Protein 3U62 (pdb70)

Secondary structure (DSSP, 8-state):
-EEEEEESS-TT-SHHHHHHHHHHHHT---EEEEEE--GGGHHHHHHHHHHH-SEEEE-TT-TTGGGGGSEE-HHHHHHT---EEETTEEE--HHHHHHHHTTT----SSEEEE--SHHHHHHHHHHHHTT---EEEEES-HHHHHT--SS-EEEEGGGHHHHHHT-SEEEE-SSTTTTS---S--HHHHTT-SEEEE-SSS--HHHHHHHHHT-SEEE-THHHHHHHHHHHHHHTT---HHHHHHHHGGGG-

InterPro domains:
  IPR006151 Quinate/shikimate 5-dehydrogenase/glutamyl-tRNA reductase [PF01488] (109-175)
  IPR013708 Shikimate dehydrogenase substrate binding, N-terminal [PF08501] (5-85)
  IPR022893 Shikimate dehydrogenase family [MF_00222] (1-250)
  IPR022893 Shikimate dehydrogenase family [PTHR21089] (3-237)
  IPR036291 NAD(P)-binding domain superfamily [SSF51735] (94-236)
  IPR046346 Aminoacid dehydrogenase-like, N-terminal domain superfamily [SSF53223] (2-91)

Nearest PDB structures (foldseek):
  3u62-assembly1_A  TM=1.004E+00  e=1.433E-53  Thermotoga maritima
  2hk8-assembly2_B  TM=8.758E-01  e=1.265E-22  Aquifex aeolicus
  2ev9-assembly1_A  TM=8.513E-01  e=9.362E-21  Thermus thermophilus HB8
  2d5c-assembly1_B  TM=8.397E-01  e=7.000E-21  Thermus thermophilus HB8
  4omu-assembly2_B  TM=8.085E-01  e=2.667E-20  Pseudomonas putida KT2440

Organism: Thermotoga maritima (strain ATCC 43589 / DSM 3109 / JCM 10099 / NBRC 100826 / MSB8) (NCBI:txid243274)

Solvent-accessible surface area: 12035 Å² total; per-residue (Å²): 64,122,1,0,16,0,0,101,80,8,135,155,35,40,5,19,144,1,0,58,86,0,2,176,129,29,67,53,147,36,51,8,26,77,29,64,7,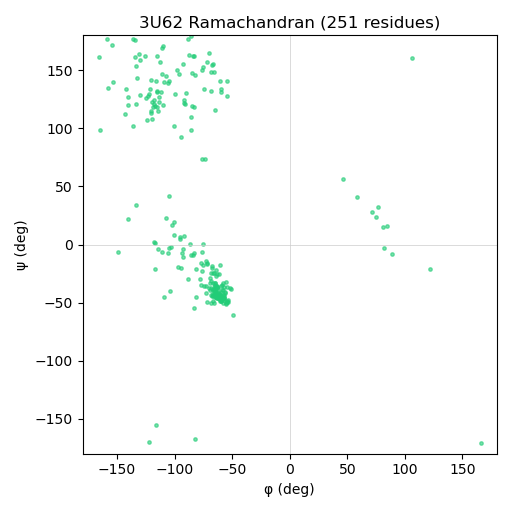33,51,150,39,2,71,96,59,0,131,88,0,59,154,88,40,38,0,2,5,4,41,70,42,0,16,98,87,0,30,209,43,18,106,30,25,132,32,0,100,164,0,63,0,0,6,0,2,38,142,35,85,0,66,5,1,16,51,22,0,0,41,60,6,3,102,92,30,136,15,73,61,25,0,0,0,1,5,1,13,11,17,0,11,0,0,0,36,0,0,50,111,62,55,8,173,55,3,29,0,0,10,119,63,131,122,87,22,165,26,16,114,34,98,26,128,77,48,52,44,114,62,0,53,122,14,0,100,157,10,101,0,0,0,0,12,11,48,28,3,95,188,48,74,137,17,65,24,42,66,69,7,3,97,114,6,16,2,0,0,0,30,9,62,85,67,2,40,15,0,60,70,0,113,151,54,60,7,145,61,42,20,49,2,23,51,14,28,14,38,17,0,18,47,0,0,105,45,4,66,12,59,53,96,143,14,0,114,107,5,0,14,74,10,70,223

Structure (mmCIF, N/CA/C/O backbone):
data_3U62
#
_entry.id   3U62
#
_cell.length_a   54.213
_cell.length_b   62.445
_cell.length_c   68.681
_cell.angle_alpha   90.00
_cell.angle_beta   90.00
_cell.angle_gamma   90.00
#
_symmetry.space_group_name_H-M   'P 21 21 21'
#
loop_
_entity.id
_entity.type
_entity.pdbx_description
1 polymer 'Shikimate dehydrogenase'
2 non-polymer 'SULFATE ION'
3 water water
#
loop_
_atom_site.group_PDB
_atom_site.id
_atom_site.type_symbol
_atom_site.label_atom_id
_atom_site.label_alt_id
_atom_site.label_comp_id
_atom_site.label_asym_id
_atom_site.label_entity_id
_atom_site.label_seq_id
_atom_site.pdbx_PDB_ins_code
_atom_site.Cartn_x
_atom_site.Cartn_y
_atom_site.Cartn_z
_atom_site.occupancy
_atom_site.B_iso_or_equiv
_atom_site.auth_seq_id
_atom_site.auth_comp_id
_atom_site.auth_asym_id
_atom_site.auth_atom_id
_atom_site.pdbx_PDB_model_num
ATOM 1 N N . MET A 1 1 ? 73.213 8.666 15.357 1.00 11.59 1 MET A N 1
ATOM 2 C CA . MET A 1 1 ? 72.130 8.567 14.335 1.00 11.02 1 MET A CA 1
ATOM 3 C C . MET A 1 1 ? 71.089 9.672 14.498 1.00 10.82 1 MET A C 1
ATOM 4 O O . MET A 1 1 ? 70.888 10.196 15.596 1.00 10.62 1 MET A O 1
ATOM 9 N N . LYS A 1 2 ? 70.432 10.016 13.393 1.00 9.27 2 LYS A N 1
ATOM 10 C CA . LYS A 1 2 ? 69.430 11.079 13.368 1.00 9.57 2 LYS A CA 1
ATOM 11 C C . LYS A 1 2 ? 68.047 10.521 13.052 1.00 8.14 2 LYS A C 1
ATOM 12 O O . LYS A 1 2 ? 67.880 9.742 12.108 1.00 8.41 2 LYS A O 1
ATOM 18 N N . PHE A 1 3 ? 67.061 10.926 13.851 1.00 7.61 3 PHE A N 1
ATOM 19 C CA . PHE A 1 3 ? 65.670 10.516 13.670 1.00 8.34 3 PHE A CA 1
ATOM 20 C C . PHE A 1 3 ? 64.765 11.742 13.714 1.00 8.86 3 PHE A C 1
ATOM 21 O O . PHE A 1 3 ? 65.192 12.815 14.144 1.00 7.98 3 PHE A O 1
ATOM 29 N N . CYS A 1 4 ? 63.527 11.586 13.251 1.00 7.64 4 CYS A N 1
ATOM 30 C CA . CYS A 1 4 ? 62.515 12.627 13.385 1.00 7.99 4 CYS A CA 1
ATOM 31 C C . CYS A 1 4 ? 61.129 12.017 13.271 1.00 7.46 4 CYS A C 1
ATOM 32 O O . CYS A 1 4 ? 60.982 10.808 13.052 1.00 7.72 4 CYS A O 1
ATOM 35 N N . ILE A 1 5 ? 60.113 12.852 13.440 1.00 7.77 5 ILE A N 1
ATOM 36 C CA . ILE A 1 5 ? 58.754 12.474 13.106 1.00 8.56 5 ILE A CA 1
ATOM 37 C C . ILE A 1 5 ? 58.281 13.366 11.960 1.00 9.09 5 ILE A C 1
ATOM 38 O O . ILE A 1 5 ? 58.450 14.588 11.997 1.00 9.87 5 ILE A O 1
ATOM 43 N N . ILE A 1 6 ? 57.713 12.742 10.932 1.00 9.63 6 ILE A N 1
ATOM 44 C CA . ILE A 1 6 ? 57.158 13.477 9.802 1.00 9.36 6 ILE A CA 1
ATOM 45 C C . ILE A 1 6 ? 55.638 13.353 9.797 1.00 9.39 6 ILE A C 1
ATOM 46 O O . ILE A 1 6 ? 55.085 12.330 10.213 1.00 9.66 6 ILE A O 1
ATOM 51 N N . GLY A 1 7 ? 54.971 14.406 9.337 1.00 9.05 7 GLY A N 1
ATOM 52 C CA . GLY A 1 7 ? 53.515 14.447 9.318 1.00 11.24 7 GLY A CA 1
ATOM 53 C C . GLY A 1 7 ? 52.989 15.845 9.073 1.00 10.97 7 GLY A C 1
ATOM 54 O O . GLY A 1 7 ? 53.754 16.758 8.742 1.00 12.05 7 GLY A O 1
ATOM 55 N N . TYR A 1 8 ? 51.676 16.001 9.230 1.00 11.75 8 TYR A N 1
ATOM 56 C CA . TYR A 1 8 ? 50.994 17.266 8.990 1.00 13.23 8 TYR A CA 1
ATOM 57 C C . TYR A 1 8 ? 49.601 17.210 9.611 1.00 13.36 8 TYR A C 1
ATOM 58 O O . TYR A 1 8 ? 48.680 16.649 9.012 1.00 14.66 8 TYR A O 1
ATOM 67 N N . PRO A 1 9 ? 49.436 17.784 10.819 1.00 15.01 9 PRO A N 1
ATOM 68 C CA . PRO A 1 9 ? 50.438 18.511 11.603 1.00 13.41 9 PRO A CA 1
ATOM 69 C C . PRO A 1 9 ? 51.355 17.596 12.419 1.00 14.58 9 PRO A C 1
ATOM 70 O O . PRO A 1 9 ? 51.024 16.427 12.646 1.00 14.47 9 PRO A O 1
ATOM 74 N N . VAL A 1 10 ? 52.492 18.136 12.857 1.00 14.19 10 VAL A N 1
ATOM 75 C CA . VAL A 1 10 ? 53.417 17.387 13.703 1.00 14.86 10 VAL A CA 1
ATOM 76 C C . VAL A 1 10 ? 54.203 18.271 14.685 1.00 14.10 10 VAL A C 1
ATOM 77 O O . VAL A 1 10 ? 54.913 17.759 15.553 1.00 13.53 10 VAL A O 1
ATOM 81 N N . ARG A 1 11 ? 54.061 19.588 14.559 1.00 13.47 11 ARG A N 1
ATOM 82 C CA . ARG A 1 11 ? 54.826 20.524 15.390 1.00 12.64 11 ARG A CA 1
ATOM 83 C C . ARG A 1 11 ? 54.560 20.391 16.899 1.00 12.67 11 ARG A C 1
ATOM 84 O O . ARG A 1 11 ? 55.416 20.738 17.712 1.00 12.85 11 ARG A O 1
ATOM 92 N N . HIS A 1 12 ? 53.382 19.880 17.260 1.00 11.64 12 HIS A N 1
ATOM 93 C CA . HIS A 1 12 ? 53.017 19.677 18.664 1.00 11.49 12 HIS A CA 1
ATOM 94 C C . HIS A 1 12 ? 53.186 18.233 19.128 1.00 12.75 12 HIS A C 1
ATOM 95 O O . HIS A 1 12 ? 52.619 17.823 20.150 1.00 14.51 12 HIS A O 1
ATOM 102 N N . SER A 1 13 ? 53.984 17.478 18.376 1.00 12.25 13 SER A N 1
ATOM 103 C CA . SER A 1 13 ? 54.303 16.089 18.694 1.00 11.61 13 SER A CA 1
ATOM 104 C C . SER A 1 13 ? 55.006 15.969 20.040 1.00 11.23 13 SER A C 1
ATOM 105 O O . SER A 1 13 ? 55.853 16.798 20.386 1.00 11.61 13 SER A O 1
ATOM 108 N N . ILE A 1 14 ? 54.652 14.928 20.787 1.00 10.96 14 ILE A N 1
ATOM 109 C CA . ILE A 1 14 ? 55.283 14.641 22.075 1.00 11.57 14 ILE A CA 1
ATOM 110 C C . ILE A 1 14 ? 56.560 13.808 21.917 1.00 9.32 14 ILE A C 1
ATOM 111 O O . ILE A 1 14 ? 57.309 13.620 22.879 1.00 11.72 14 ILE A O 1
ATOM 116 N N . SER A 1 15 ? 56.801 13.316 20.704 1.00 9.47 15 SER A N 1
ATOM 117 C CA . SER A 1 15 ? 57.926 12.418 20.439 1.00 8.55 15 SER A CA 1
ATOM 118 C C . SER A 1 15 ? 59.324 13.037 20.617 1.00 8.20 15 SER A C 1
ATOM 119 O O . SER A 1 15 ? 60.155 12.443 21.305 1.00 8.83 15 SER A O 1
ATOM 122 N N . PRO A 1 16 ? 59.592 14.220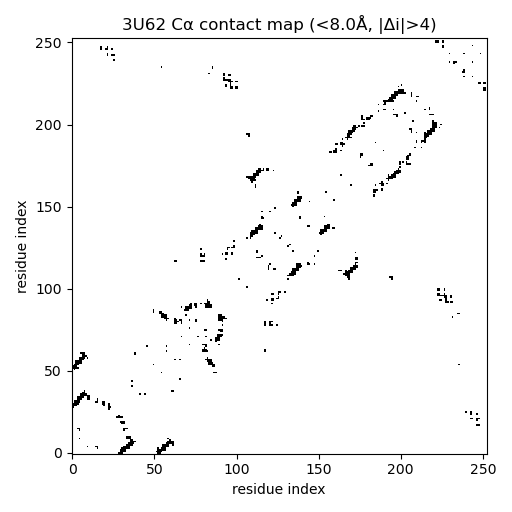 20.013 1.00 7.94 16 PRO A N 1
ATOM 123 C CA . PRO A 1 16 ? 60.958 14.745 20.140 1.00 8.24 16 PRO A CA 1
ATOM 124 C C . PRO A 1 16 ? 61.465 14.867 21.582 1.00 7.79 16 PRO A C 1
ATOM 125 O O . PRO A 1 16 ? 62.575 14.417 21.866 1.00 8.76 16 PRO A O 1
ATOM 129 N N . ARG A 1 17 ? 60.667 15.451 22.474 1.00 7.98 17 ARG A N 1
ATOM 130 C CA . ARG A 1 17 ? 61.082 15.628 23.872 1.00 9.46 17 ARG A CA 1
ATOM 131 C C . ARG A 1 17 ? 61.387 14.292 24.553 1.00 8.95 17 ARG A C 1
ATOM 132 O O . ARG A 1 17 ? 62.363 14.182 25.299 1.00 10.78 17 ARG A O 1
ATOM 140 N N . LEU A 1 18 ? 60.558 13.284 24.282 1.00 7.65 18 LEU A N 1
ATOM 141 C CA . LEU A 1 18 ? 60.695 11.974 24.914 1.00 8.23 18 LEU A CA 1
ATOM 142 C C . LEU A 1 18 ? 61.895 11.182 24.403 1.00 8.26 18 LEU A C 1
ATOM 143 O O . LEU A 1 18 ? 62.675 10.666 25.206 1.00 7.48 18 LEU A O 1
ATOM 148 N N . TYR A 1 19 ? 62.046 11.086 23.083 1.00 7.61 19 TYR A N 1
ATOM 149 C CA . TYR A 1 19 ? 63.189 10.378 22.510 1.00 7.12 19 TYR A CA 1
ATOM 150 C C . TYR A 1 19 ? 64.511 11.064 22.860 1.00 7.91 19 TYR A C 1
ATOM 151 O O . TYR A 1 19 ? 65.491 10.387 23.174 1.00 8.57 19 TYR A O 1
ATOM 160 N N . ASN A 1 20 ? 64.535 12.396 22.815 1.00 8.80 20 ASN A N 1
ATOM 161 C CA . ASN A 1 20 ? 65.738 13.152 23.170 1.00 8.84 20 ASN A CA 1
ATOM 162 C C . ASN A 1 20 ? 66.134 13.012 24.637 1.00 9.22 20 ASN A C 1
ATOM 163 O O . ASN A 1 20 ? 67.326 12.925 24.950 1.00 9.57 20 ASN A O 1
ATOM 168 N N . GLU A 1 21 ? 65.143 12.999 25.531 1.00 9.35 21 GLU A N 1
ATOM 169 C CA . GLU A 1 21 ? 65.399 12.752 26.952 1.00 10.35 21 GLU A CA 1
ATOM 170 C C . GLU A 1 21 ? 65.927 11.331 27.144 1.00 9.69 21 GLU A C 1
ATOM 171 O O . GLU A 1 21 ? 66.850 11.105 27.928 1.00 10.44 21 GLU A O 1
ATOM 177 N N . TYR A 1 22 ? 65.332 10.389 26.414 1.00 9.08 22 TYR A N 1
ATOM 178 C CA . TYR A 1 22 ? 65.735 8.988 26.446 1.00 8.96 22 TYR A CA 1
ATOM 179 C C . TYR A 1 22 ? 67.185 8.807 25.992 1.00 8.98 22 TYR A C 1
ATOM 180 O O . TYR A 1 22 ? 67.965 8.128 26.666 1.00 9.27 22 TYR A O 1
ATOM 189 N N . PHE A 1 23 ? 67.537 9.410 24.856 1.00 9.64 23 PHE A N 1
ATOM 190 C CA . PHE A 1 23 ? 68.903 9.332 24.336 1.00 8.17 23 PHE A CA 1
ATOM 191 C C . PHE A 1 23 ? 69.912 9.911 25.325 1.00 9.98 23 PHE A C 1
ATOM 192 O O . PHE A 1 23 ? 70.970 9.319 25.548 1.00 11.44 23 PHE A O 1
ATOM 200 N N . LYS A 1 24 ? 69.579 11.061 25.912 1.00 9.02 24 LYS A N 1
ATOM 201 C CA . LYS A 1 24 ? 70.457 11.719 26.877 1.00 11.57 24 LYS A CA 1
ATOM 202 C C . LYS A 1 24 ? 70.661 10.870 28.132 1.00 12.76 24 LYS A C 1
ATOM 203 O O . LYS A 1 24 ? 71.790 10.719 28.604 1.00 11.72 24 LYS A O 1
ATOM 209 N N . ARG A 1 25 ? 69.568 10.320 28.661 1.00 11.35 25 ARG A N 1
ATOM 210 C CA . ARG A 1 25 ? 69.619 9.469 29.850 1.00 11.98 25 ARG A CA 1
ATOM 211 C C . ARG A 1 25 ? 70.405 8.176 29.597 1.00 11.25 25 ARG A C 1
ATOM 212 O O . ARG A 1 25 ? 71.070 7.661 30.499 1.00 12.40 25 ARG A O 1
ATOM 220 N N . ALA A 1 26 ? 70.335 7.670 28.367 1.00 11.75 26 ALA A N 1
ATOM 221 C CA . ALA A 1 26 ? 71.041 6.445 27.990 1.00 11.48 26 ALA A CA 1
ATOM 222 C C . ALA A 1 26 ? 72.509 6.683 27.620 1.00 10.91 26 ALA A C 1
ATOM 223 O O . ALA A 1 26 ? 73.266 5.726 27.423 1.00 13.05 26 ALA A O 1
ATOM 225 N N . GLY A 1 27 ? 72.910 7.951 27.534 1.00 9.74 27 GLY A N 1
ATOM 226 C CA . GLY A 1 27 ? 74.278 8.314 27.162 1.00 11.02 27 GLY A CA 1
ATOM 227 C C . GLY A 1 27 ? 74.553 8.137 25.679 1.00 10.34 27 GLY A C 1
ATOM 228 O O . GLY A 1 27 ? 75.704 7.971 25.267 1.00 11.33 27 GLY A O 1
ATOM 229 N N . MET A 1 28 ? 73.487 8.178 24.883 1.00 10.63 28 MET A N 1
ATOM 230 C CA . MET A 1 28 ? 73.570 8.012 23.434 1.00 9.47 28 MET A CA 1
ATOM 231 C C . MET A 1 28 ? 73.707 9.357 22.735 1.00 9.45 28 MET A C 1
ATOM 232 O O . MET A 1 28 ? 73.286 10.389 23.266 1.00 12.41 28 MET A O 1
ATOM 237 N N . ASN A 1 29 ? 74.291 9.340 21.540 1.00 10.06 29 ASN A N 1
ATOM 238 C CA . ASN A 1 29 ? 74.499 10.562 20.768 1.00 11.08 29 ASN A CA 1
ATOM 239 C C . ASN A 1 29 ? 73.403 10.838 19.738 1.00 12.24 29 ASN A C 1
ATOM 240 O O . ASN A 1 29 ? 73.507 11.782 18.947 1.00 15.12 29 ASN A O 1
ATOM 245 N N . HIS A 1 30 ? 72.352 10.023 19.763 1.00 9.60 30 HIS A N 1
ATOM 246 C CA . HIS A 1 30 ? 71.255 10.142 18.805 1.00 9.61 30 HIS A CA 1
ATOM 247 C C . HIS A 1 30 ? 70.385 11.370 19.061 1.00 9.15 30 HIS A C 1
ATOM 248 O O . HIS A 1 30 ? 70.347 11.900 20.175 1.00 9.31 30 HIS A O 1
ATOM 255 N N . SER A 1 31 ? 69.693 11.810 18.014 1.00 9.72 31 SER A N 1
ATOM 256 C CA . SER A 1 31 ? 68.812 12.970 18.081 1.00 9.81 31 SER A CA 1
ATOM 257 C C . SER A 1 31 ? 67.472 12.667 17.416 1.00 8.56 31 SER A C 1
ATOM 258 O O . SER A 1 31 ? 67.390 11.820 16.522 1.00 8.88 31 SER A O 1
ATOM 261 N N . TYR A 1 32 ? 66.430 13.365 17.858 1.00 8.06 32 TYR A N 1
ATOM 262 C CA . TYR A 1 32 ? 65.087 13.198 17.312 1.00 6.90 32 TYR A CA 1
ATOM 263 C C . TYR A 1 32 ? 64.467 14.566 17.037 1.00 7.61 32 TYR A C 1
ATOM 264 O O . TYR A 1 32 ? 64.326 15.388 17.947 1.00 8.22 32 TYR A O 1
ATOM 273 N N . GLY A 1 33 ? 64.100 14.798 15.779 1.00 7.32 33 GLY A N 1
ATOM 274 C CA . GLY A 1 33 ? 63.527 16.073 15.359 1.00 8.40 33 GLY A CA 1
ATOM 275 C C . GLY A 1 33 ? 62.095 15.979 14.870 1.00 8.89 33 GLY A C 1
ATOM 276 O O . GLY A 1 33 ? 61.355 15.067 15.249 1.00 9.43 33 GLY A O 1
ATOM 277 N N . MET A 1 34 ? 61.710 16.935 14.030 1.00 10.49 34 MET A N 1
ATOM 278 C CA . MET A 1 34 ? 60.353 17.012 13.490 1.00 11.68 34 MET A CA 1
ATOM 279 C C . MET A 1 34 ? 60.343 17.716 12.140 1.00 14.05 34 MET A C 1
ATOM 280 O O . MET A 1 34 ? 61.055 18.702 11.934 1.00 14.78 34 MET A O 1
ATOM 285 N N . GLU A 1 35 ? 59.534 17.196 11.222 1.00 13.09 35 GLU A N 1
ATOM 286 C CA . GLU A 1 35 ? 59.409 17.763 9.886 1.00 14.57 35 GLU A CA 1
ATOM 287 C C . GLU A 1 35 ? 57.933 17.817 9.506 1.00 15.55 35 GLU A C 1
ATOM 288 O O . GLU A 1 35 ? 57.335 16.795 9.143 1.00 14.21 35 GLU A O 1
ATOM 294 N N . GLU A 1 36 ? 57.343 19.008 9.610 1.00 14.67 36 GLU A N 1
ATOM 295 C CA . GLU A 1 36 ? 55.941 19.196 9.244 1.00 15.43 36 GLU A CA 1
ATOM 296 C C . GLU A 1 36 ? 55.830 19.470 7.747 1.00 16.62 36 GLU A C 1
ATOM 297 O O . GLU A 1 36 ? 56.043 20.595 7.286 1.00 18.10 36 GLU A O 1
ATOM 303 N N . ILE A 1 37 ? 55.500 18.420 6.999 1.00 14.13 37 ILE A N 1
ATOM 304 C CA . ILE A 1 37 ? 55.484 18.465 5.540 1.00 15.00 37 ILE A CA 1
ATOM 305 C C . ILE A 1 37 ? 54.046 18.403 5.031 1.00 15.83 37 ILE A C 1
ATOM 306 O O . ILE A 1 37 ? 53.334 17.440 5.314 1.00 16.10 37 ILE A O 1
ATOM 311 N N . PRO A 1 38 ? 53.607 19.441 4.294 1.00 16.21 38 PRO A N 1
ATOM 312 C CA . PRO A 1 38 ? 52.277 19.378 3.690 1.00 16.41 38 PRO A CA 1
ATOM 313 C C . PRO A 1 38 ? 52.217 18.327 2.576 1.00 15.40 38 PRO A C 1
ATOM 314 O O . PRO A 1 38 ? 53.231 18.087 1.912 1.00 15.00 38 PRO A O 1
ATOM 318 N N . PRO A 1 39 ? 51.040 17.695 2.378 1.00 16.46 39 PRO A N 1
ATOM 319 C CA . PRO A 1 39 ? 50.865 16.654 1.359 1.00 17.12 39 PRO A CA 1
ATOM 320 C C . PRO A 1 39 ? 51.344 17.074 -0.032 1.00 16.55 39 PRO A C 1
ATOM 321 O O . PRO A 1 39 ? 51.927 16.259 -0.753 1.00 17.75 39 PRO A O 1
ATOM 325 N N . GLU A 1 40 ? 51.110 18.335 -0.391 1.00 19.68 40 GLU A N 1
ATOM 326 C CA . GLU A 1 40 ? 51.493 18.870 -1.698 1.00 21.25 40 GLU A CA 1
ATOM 327 C C . GLU A 1 40 ? 53.010 18.978 -1.898 1.00 20.76 40 GLU A C 1
ATOM 328 O O . GLU A 1 40 ? 53.484 19.057 -3.038 1.00 22.22 40 GLU A O 1
ATOM 334 N N . SER A 1 41 ? 53.761 18.982 -0.799 1.00 18.80 41 SER A N 1
ATOM 335 C CA . SER A 1 41 ? 55.217 19.101 -0.855 1.00 18.58 41 SER A CA 1
ATOM 336 C C . SER A 1 41 ? 55.938 17.780 -0.594 1.00 18.05 41 SER A C 1
ATOM 337 O O . SER A 1 41 ? 57.167 17.717 -0.681 1.00 18.50 41 SER A O 1
ATOM 340 N N . PHE A 1 42 ? 55.177 16.729 -0.293 1.00 16.13 42 PHE A N 1
ATOM 341 C CA . PHE A 1 42 ? 55.753 15.459 0.158 1.00 16.89 42 PHE A CA 1
ATOM 342 C C . PHE A 1 42 ? 56.743 14.816 -0.815 1.00 15.69 42 PHE A C 1
ATOM 343 O O . PHE A 1 42 ? 57.848 14.456 -0.409 1.00 15.37 42 PHE A O 1
ATOM 351 N N . ASP A 1 43 ? 56.350 14.675 -2.081 1.00 18.31 43 ASP A N 1
ATOM 352 C CA . ASP A 1 43 ? 57.163 13.954 -3.067 1.00 21.39 43 ASP A CA 1
ATOM 353 C C . ASP A 1 43 ? 58.576 14.528 -3.209 1.00 22.44 43 ASP A C 1
ATOM 354 O O . ASP A 1 43 ? 59.542 13.783 -3.397 1.00 23.76 43 ASP A O 1
ATOM 359 N N . THR A 1 44 ? 58.684 15.848 -3.106 1.00 24.48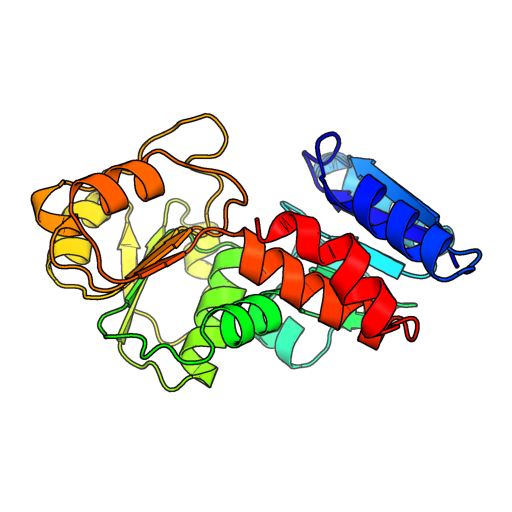 44 THR A N 1
ATOM 360 C CA . THR A 1 44 ? 59.972 16.519 -3.178 1.00 27.48 44 THR A CA 1
ATOM 361 C C . THR A 1 44 ? 60.706 16.477 -1.830 1.00 26.39 44 THR A C 1
ATOM 362 O O . THR A 1 44 ? 61.903 16.179 -1.782 1.00 30.26 44 THR A O 1
ATOM 366 N N . GLU A 1 45 ? 59.981 16.756 -0.747 1.00 23.97 45 GLU A N 1
ATOM 367 C CA . GLU A 1 45 ? 60.591 16.895 0.582 1.00 23.12 45 GLU A CA 1
ATOM 368 C C . GLU A 1 45 ? 60.974 15.581 1.269 1.00 23.87 45 GLU A C 1
ATOM 369 O O . GLU A 1 45 ? 61.840 15.579 2.147 1.00 24.92 45 GLU A O 1
ATOM 375 N N . ILE A 1 46 ? 60.345 14.472 0.873 1.00 21.13 46 ILE A N 1
ATOM 376 C CA . ILE A 1 46 ? 60.677 13.155 1.442 1.00 20.87 46 ILE A CA 1
ATOM 377 C C . ILE A 1 46 ? 62.066 12.667 1.013 1.00 22.25 46 ILE A C 1
ATOM 378 O O . ILE A 1 46 ? 62.718 11.925 1.750 1.00 20.82 46 ILE A O 1
ATOM 383 N N . ARG A 1 47 ? 62.515 13.096 -0.164 1.00 20.66 47 ARG A N 1
ATOM 384 C CA . ARG A 1 47 ? 63.833 12.714 -0.673 1.00 19.37 47 ARG A CA 1
ATOM 385 C C . ARG A 1 47 ? 64.952 13.298 0.193 1.00 18.70 47 ARG A C 1
ATOM 386 O O . ARG A 1 47 ? 65.965 12.636 0.440 1.00 19.23 47 ARG A O 1
ATOM 394 N N . ARG A 1 48 ? 64.747 14.530 0.657 1.00 18.09 48 ARG A N 1
ATOM 395 C CA . ARG A 1 48 ? 65.643 15.190 1.607 1.00 17.56 48 ARG A CA 1
ATOM 396 C C . ARG A 1 48 ? 65.687 14.438 2.944 1.00 16.71 48 ARG A C 1
ATOM 397 O O . ARG A 1 48 ? 66.762 14.228 3.511 1.00 16.76 48 ARG A O 1
ATOM 405 N N . ILE A 1 49 ? 64.510 14.044 3.429 1.00 15.31 49 ILE A N 1
ATOM 406 C CA . ILE A 1 49 ? 64.363 13.294 4.680 1.00 14.52 49 ILE A CA 1
ATOM 407 C C . ILE A 1 49 ? 65.117 11.966 4.626 1.00 13.81 49 ILE A C 1
ATOM 408 O O . ILE A 1 49 ? 65.815 11.603 5.577 1.00 12.34 49 ILE A O 1
ATOM 413 N N . LEU A 1 50 ? 64.979 11.257 3.506 1.00 13.29 50 LEU A N 1
ATOM 414 C CA . LEU A 1 50 ? 65.629 9.960 3.315 1.00 13.82 50 LEU A CA 1
ATOM 415 C C . LEU A 1 50 ? 67.152 10.063 3.308 1.00 17.36 50 LEU A C 1
ATOM 416 O O . LEU A 1 50 ? 67.845 9.106 3.663 1.00 18.38 50 LEU A O 1
ATOM 421 N N . GLU A 1 51 ? 67.666 11.223 2.912 1.00 15.04 51 GLU A N 1
ATOM 422 C CA . GLU A 1 51 ? 69.106 11.446 2.863 1.00 18.56 51 GLU A CA 1
ATOM 423 C C . GLU A 1 51 ? 69.668 11.964 4.186 1.00 16.91 51 GLU A C 1
ATOM 424 O O . GLU A 1 51 ? 70.826 11.695 4.516 1.00 19.82 51 GLU A O 1
ATOM 430 N N . GLU A 1 52 ? 68.850 12.696 4.939 1.00 15.29 52 GLU A N 1
ATOM 431 C CA . GLU A 1 52 ? 69.326 13.403 6.132 1.00 14.99 52 GLU A CA 1
ATOM 432 C C . GLU A 1 52 ? 69.150 12.643 7.444 1.00 14.76 52 GLU A C 1
ATOM 433 O O . GLU A 1 52 ? 69.822 12.942 8.435 1.00 16.30 52 GLU A O 1
ATOM 439 N N . TYR A 1 53 ? 68.253 11.662 7.443 1.00 10.89 53 TYR A N 1
ATOM 440 C CA . TYR A 1 53 ? 67.943 10.902 8.649 1.00 10.86 53 TYR A CA 1
ATOM 441 C C . TYR A 1 53 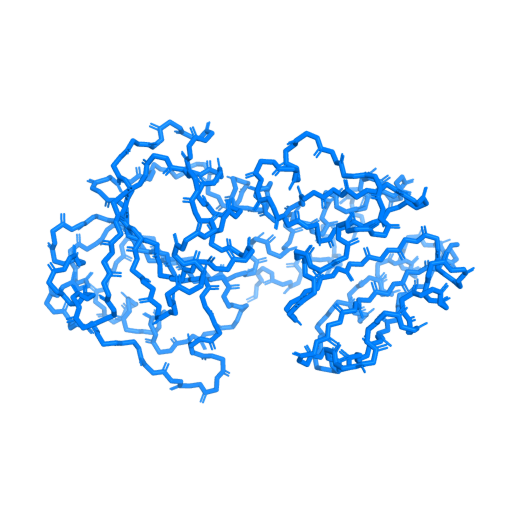? 68.215 9.416 8.457 1.00 10.91 53 TYR A C 1
ATOM 442 O O . TYR A 1 53 ? 67.956 8.866 7.383 1.00 13.77 53 TYR A O 1
ATOM 451 N N . ASP A 1 54 ? 68.739 8.776 9.500 1.00 8.81 54 ASP A N 1
ATOM 452 C CA . ASP A 1 54 ? 68.942 7.325 9.501 1.00 9.22 54 ASP A CA 1
ATOM 453 C C . ASP A 1 54 ? 67.602 6.601 9.540 1.00 10.29 54 ASP A C 1
ATOM 454 O O . ASP A 1 54 ? 67.417 5.574 8.882 1.00 9.58 54 ASP A O 1
ATOM 459 N N . GLY A 1 55 ? 66.677 7.146 10.322 1.00 9.69 55 GLY A N 1
ATOM 460 C CA . GLY A 1 55 ? 65.335 6.604 10.440 1.00 9.53 55 GLY A CA 1
ATOM 461 C C . GLY A 1 55 ? 64.372 7.692 10.852 1.00 8.46 55 GLY A C 1
ATOM 462 O O . GLY A 1 55 ? 64.788 8.806 11.177 1.00 8.59 55 GLY A O 1
ATOM 463 N N . PHE A 1 56 ? 63.082 7.374 10.827 1.00 6.62 56 PHE A N 1
ATOM 464 C CA . PHE A 1 56 ? 62.057 8.323 11.237 1.00 6.99 56 PHE A CA 1
ATOM 465 C C . PHE A 1 56 ? 60.712 7.658 11.465 1.00 7.17 56 PHE A C 1
ATOM 466 O O . PHE A 1 56 ? 60.465 6.543 11.000 1.00 7.11 56 PHE A O 1
ATOM 474 N N . ASN A 1 57 ? 59.852 8.356 12.199 1.00 6.61 57 ASN A N 1
ATOM 475 C CA . ASN A 1 57 ? 58.460 7.975 12.314 1.00 6.82 57 ASN A CA 1
ATOM 476 C C . ASN A 1 57 ? 57.614 8.790 11.350 1.00 7.42 57 ASN A C 1
ATOM 477 O O . ASN A 1 57 ? 57.949 9.931 11.022 1.00 8.27 57 ASN A O 1
ATOM 482 N N . ALA A 1 58 ? 56.524 8.189 10.890 1.00 6.84 58 ALA A N 1
ATOM 483 C CA . ALA A 1 58 ? 55.554 8.878 10.057 1.00 7.91 58 ALA A CA 1
ATOM 484 C C . ALA A 1 58 ? 54.201 8.823 10.744 1.00 9.50 58 ALA A C 1
ATOM 485 O O . ALA A 1 58 ? 53.794 7.772 11.245 1.00 9.42 58 ALA A O 1
ATOM 487 N N . THR A 1 59 ? 53.517 9.959 10.784 1.00 8.71 59 THR A N 1
ATOM 488 C CA . THR A 1 59 ? 52.147 10.004 11.276 1.00 9.38 59 THR A CA 1
ATOM 489 C C . THR A 1 59 ? 51.247 10.567 10.172 1.00 9.70 59 THR A C 1
ATOM 490 O O . THR A 1 59 ? 51.688 10.701 9.026 1.00 8.49 59 THR A O 1
ATOM 494 N N . ILE A 1 60 ? 49.996 10.877 10.505 1.00 9.44 60 ILE A N 1
ATOM 495 C CA . ILE A 1 60 ? 49.060 11.446 9.532 1.00 10.16 60 ILE A CA 1
ATOM 496 C C . ILE A 1 60 ? 49.633 12.706 8.874 1.00 10.25 60 ILE A C 1
ATOM 497 O O . ILE A 1 60 ? 50.291 13.510 9.542 1.00 10.56 60 ILE A O 1
ATOM 502 N N . PRO A 1 61 ? 49.400 12.878 7.559 1.00 9.92 61 PRO A N 1
ATOM 503 C CA . PRO A 1 61 ? 48.688 11.982 6.651 1.00 11.26 61 PRO A CA 1
ATOM 504 C C . PRO A 1 61 ? 49.634 11.213 5.727 1.00 9.49 61 PRO A C 1
ATOM 505 O O . PRO A 1 61 ? 49.341 11.048 4.538 1.00 11.35 61 PRO A O 1
ATOM 509 N N . HIS A 1 62 ? 50.752 10.733 6.272 1.00 9.12 62 HIS A N 1
ATOM 510 C CA . HIS A 1 62 ? 51.847 10.227 5.445 1.00 9.18 62 HIS A CA 1
ATOM 511 C C . HIS A 1 62 ? 52.202 8.749 5.596 1.00 8.17 62 HIS A C 1
ATOM 512 O O . HIS A 1 62 ? 53.127 8.275 4.932 1.00 9.82 62 HIS A O 1
ATOM 519 N N . LYS A 1 63 ? 51.484 8.022 6.450 1.00 8.93 63 LYS A N 1
ATOM 520 C CA . LYS A 1 63 ? 51.815 6.615 6.712 1.00 8.68 63 LYS A CA 1
ATOM 521 C C . LYS A 1 63 ? 51.694 5.727 5.472 1.00 8.38 63 LYS A C 1
ATOM 522 O O . LYS A 1 63 ? 52.584 4.917 5.198 1.00 7.99 63 LYS A O 1
ATOM 528 N N . GLU A 1 64 ? 50.602 5.884 4.727 1.00 8.50 64 GLU A N 1
ATOM 529 C CA . GLU A 1 64 ? 50.431 5.179 3.459 1.00 10.18 64 GLU A CA 1
ATOM 530 C C . GLU A 1 64 ? 51.342 5.783 2.389 1.00 10.52 64 GLU A C 1
ATOM 531 O O . GLU A 1 64 ? 51.953 5.056 1.603 1.00 11.02 64 GLU A O 1
ATOM 537 N N . ARG A 1 65 ? 51.427 7.111 2.376 1.00 11.07 65 ARG A N 1
ATOM 538 C CA . ARG A 1 65 ? 52.163 7.860 1.357 1.00 11.63 65 ARG A CA 1
ATOM 539 C C . ARG A 1 65 ? 53.649 7.493 1.289 1.00 11.68 65 ARG A C 1
ATOM 540 O O . ARG A 1 65 ? 54.218 7.405 0.196 1.00 12.86 65 ARG A O 1
ATOM 548 N N . VAL A 1 66 ? 54.263 7.280 2.451 1.00 11.43 66 VAL A N 1
ATOM 549 C CA . VAL A 1 66 ? 55.707 7.031 2.542 1.00 11.39 66 VAL A CA 1
ATOM 550 C C . VAL A 1 66 ? 56.125 5.647 2.012 1.00 12.57 66 VAL A C 1
ATOM 551 O O . VAL A 1 66 ? 57.306 5.409 1.742 1.00 11.88 66 VAL A O 1
ATOM 555 N N . MET A 1 67 ? 55.149 4.753 1.852 1.00 13.98 67 MET A N 1
ATOM 556 C CA . MET A 1 67 ? 55.402 3.378 1.414 1.00 14.82 67 MET A CA 1
ATOM 557 C C . MET A 1 67 ? 56.091 3.283 0.059 1.00 16.06 67 MET A C 1
ATOM 558 O O . MET A 1 67 ? 56.905 2.384 -0.164 1.00 18.98 67 MET A O 1
ATOM 563 N N . ARG A 1 68 ? 55.761 4.210 -0.839 1.00 19.52 68 ARG A N 1
ATOM 564 C CA . ARG A 1 68 ? 56.341 4.246 -2.179 1.00 21.48 68 ARG A CA 1
ATOM 565 C C . ARG A 1 68 ? 57.850 4.515 -2.151 1.00 20.69 68 ARG A C 1
ATOM 566 O O . ARG A 1 68 ? 58.567 4.167 -3.093 1.00 19.93 68 ARG A O 1
ATOM 574 N N . TYR A 1 69 ? 58.326 5.111 -1.061 1.00 16.25 69 TYR A N 1
ATOM 575 C CA . TYR A 1 69 ? 59.709 5.584 -0.980 1.00 15.00 69 TYR A CA 1
ATOM 576 C C . TYR A 1 69 ? 60.631 4.682 -0.159 1.00 15.63 69 TYR A C 1
ATOM 577 O O . TYR A 1 69 ? 61.831 4.947 -0.050 1.00 14.96 69 TYR A O 1
ATOM 586 N N . VAL A 1 70 ? 60.066 3.616 0.405 1.00 12.44 70 VAL A N 1
ATOM 587 C CA . VAL A 1 70 ? 60.828 2.645 1.195 1.00 11.86 70 VAL A CA 1
ATOM 588 C C . VAL A 1 70 ? 60.452 1.215 0.799 1.00 12.60 70 VAL A C 1
ATOM 589 O O . VAL A 1 70 ? 59.567 1.009 -0.034 1.00 13.05 70 VAL A O 1
ATOM 593 N N . GLU A 1 71 ? 61.136 0.236 1.389 1.00 11.79 71 GLU A N 1
ATOM 594 C CA . GLU A 1 71 ? 60.788 -1.170 1.212 1.00 13.31 71 GLU A CA 1
ATOM 595 C C . GLU A 1 71 ? 60.012 -1.643 2.443 1.00 11.24 71 GLU A C 1
ATOM 596 O O . GLU A 1 71 ? 60.609 -1.894 3.495 1.00 11.19 71 GLU A O 1
ATOM 602 N N . PRO A 1 72 ? 58.675 -1.753 2.323 1.00 11.13 72 PRO A N 1
ATOM 603 C CA . PRO A 1 72 ? 57.864 -2.100 3.488 1.00 10.90 72 PRO A CA 1
ATOM 604 C C . PRO A 1 72 ? 57.936 -3.576 3.863 1.00 10.84 72 PRO A C 1
ATOM 605 O O . PRO A 1 72 ? 58.131 -4.434 2.996 1.00 11.68 72 PRO A O 1
ATOM 609 N N . SER A 1 73 ? 57.783 -3.850 5.157 1.00 9.41 73 SER A N 1
ATOM 610 C CA . SER A 1 73 ? 57.681 -5.214 5.662 1.00 8.59 73 SER A CA 1
ATOM 611 C C . SER A 1 73 ? 56.345 -5.823 5.247 1.00 9.44 73 SER A C 1
ATOM 612 O O . SER A 1 73 ? 55.430 -5.106 4.832 1.00 8.92 73 SER A O 1
ATOM 615 N N . GLU A 1 74 ? 56.239 -7.145 5.366 1.00 9.98 74 GLU A N 1
ATOM 616 C CA . GLU A 1 74 ? 55.028 -7.873 4.986 1.00 11.79 74 GLU A CA 1
ATOM 617 C C . GLU A 1 74 ? 53.787 -7.365 5.722 1.00 10.79 74 GLU A C 1
ATOM 618 O O . GLU A 1 74 ? 52.726 -7.206 5.114 1.00 9.98 74 GLU A O 1
ATOM 624 N N . ASP A 1 75 ? 53.926 -7.114 7.022 1.00 9.11 75 ASP A N 1
ATOM 625 C CA . ASP A 1 75 ? 52.812 -6.607 7.826 1.00 9.71 75 ASP A CA 1
ATOM 626 C C . ASP A 1 75 ? 52.456 -5.160 7.482 1.00 8.54 75 ASP A C 1
ATOM 627 O O . ASP A 1 75 ? 51.278 -4.802 7.471 1.00 8.81 75 ASP A O 1
ATOM 632 N N . ALA A 1 76 ? 53.468 -4.340 7.192 1.00 8.10 76 ALA A N 1
ATOM 633 C CA . ALA A 1 76 ? 53.242 -2.966 6.736 1.00 8.00 76 ALA A CA 1
ATOM 634 C C . ALA A 1 76 ? 52.496 -2.945 5.401 1.00 9.03 76 ALA A C 1
ATOM 635 O O . ALA A 1 76 ? 51.661 -2.069 5.168 1.00 8.41 76 ALA A O 1
ATOM 637 N N . GLN A 1 77 ? 52.806 -3.911 4.538 1.00 7.93 77 GLN A N 1
ATOM 638 C CA . GLN A 1 77 ? 52.108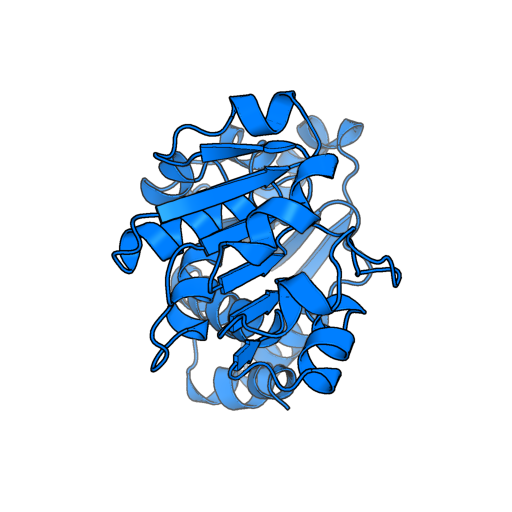 -4.085 3.264 1.00 9.46 77 GLN A CA 1
ATOM 639 C C . GLN A 1 77 ? 50.640 -4.446 3.469 1.00 9.64 77 GLN A C 1
ATOM 640 O O . GLN A 1 77 ? 49.763 -3.884 2.812 1.00 9.17 77 GLN A O 1
ATOM 646 N N . ARG A 1 78 ? 50.379 -5.382 4.380 1.00 9.44 78 ARG A N 1
ATOM 647 C CA . ARG A 1 78 ? 49.010 -5.796 4.695 1.00 10.29 78 ARG A CA 1
ATOM 648 C C . ARG A 1 78 ? 48.194 -4.650 5.285 1.00 10.28 78 ARG A C 1
ATOM 649 O O . ARG A 1 78 ? 47.003 -4.513 5.002 1.00 11.76 78 ARG A O 1
ATOM 657 N N . ILE A 1 79 ? 48.853 -3.831 6.098 1.00 8.24 79 ILE A N 1
ATOM 658 C CA . ILE A 1 79 ? 48.210 -2.701 6.755 1.00 7.98 79 ILE A CA 1
ATOM 659 C C . ILE A 1 79 ? 48.103 -1.498 5.815 1.00 7.67 79 ILE A C 1
ATOM 660 O O . ILE A 1 79 ? 47.259 -0.623 6.022 1.00 8.96 79 ILE A O 1
ATOM 665 N N . LYS A 1 80 ? 48.943 -1.469 4.780 1.00 7.47 80 LYS A N 1
ATOM 666 C CA . LYS A 1 80 ? 49.048 -0.319 3.869 1.00 7.02 80 LYS A CA 1
ATOM 667 C C . LYS A 1 80 ? 49.418 0.960 4.626 1.00 6.77 80 LYS A C 1
ATOM 668 O O . LYS A 1 80 ? 48.883 2.037 4.346 1.00 8.13 80 LYS A O 1
ATOM 674 N N . ALA A 1 81 ? 50.334 0.831 5.582 1.00 6.87 81 ALA A N 1
ATOM 675 C CA . ALA A 1 81 ? 50.810 1.968 6.366 1.00 7.60 81 ALA A CA 1
ATOM 676 C C . ALA A 1 81 ? 52.178 1.685 6.967 1.00 7.64 81 ALA A C 1
ATOM 677 O O . ALA A 1 81 ? 52.420 0.605 7.511 1.00 7.60 81 ALA A O 1
ATOM 679 N N . VAL A 1 82 ? 53.069 2.664 6.852 1.00 7.17 82 VAL A N 1
ATOM 680 C CA . VAL A 1 82 ? 54.387 2.606 7.470 1.00 6.62 82 VAL A CA 1
ATOM 681 C C . VAL A 1 82 ? 54.517 3.780 8.439 1.00 6.88 82 VAL A C 1
ATOM 682 O O . VAL A 1 82 ? 54.358 4.937 8.042 1.00 8.85 82 VAL A O 1
ATOM 686 N N . ASN A 1 83 ? 54.789 3.483 9.707 1.00 6.40 83 ASN A N 1
ATOM 687 C CA . ASN A 1 83 ? 54.993 4.534 10.705 1.00 6.56 83 ASN A CA 1
ATOM 688 C C . ASN A 1 83 ? 56.412 4.571 11.267 1.00 6.74 83 ASN A C 1
ATOM 689 O O . ASN A 1 83 ? 56.739 5.441 12.072 1.00 7.30 83 ASN A O 1
ATOM 694 N N . CYS A 1 84 ? 57.242 3.617 10.852 1.00 7.01 84 CYS A N 1
ATOM 695 C CA . CYS A 1 84 ? 58.623 3.544 11.310 1.00 7.62 84 CYS A CA 1
ATOM 696 C C . CYS A 1 84 ? 59.537 3.144 10.161 1.00 6.57 84 CYS A C 1
ATOM 697 O O . CYS A 1 84 ? 59.377 2.074 9.569 1.00 8.45 84 CYS A O 1
ATOM 700 N N . VAL A 1 85 ? 60.488 4.017 9.850 1.00 7.22 85 VAL A N 1
ATOM 701 C CA . VAL A 1 85 ? 61.450 3.771 8.783 1.00 7.57 85 VAL A CA 1
ATOM 702 C C . VAL A 1 85 ? 62.853 3.677 9.365 1.00 8.12 85 VAL A C 1
ATOM 703 O O . VAL A 1 85 ? 63.199 4.410 10.292 1.00 7.36 85 VAL A O 1
ATOM 707 N N . PHE A 1 86 ? 63.645 2.753 8.828 1.00 8.21 86 PHE A N 1
ATOM 708 C CA . PHE A 1 86 ? 65.058 2.656 9.163 1.00 9.14 86 PHE A CA 1
ATOM 709 C C . PHE A 1 86 ? 65.867 2.269 7.932 1.00 9.85 86 PHE A C 1
ATOM 710 O O . PHE A 1 86 ? 65.735 1.157 7.412 1.00 10.54 86 PHE A O 1
ATOM 718 N N . ARG A 1 87 ? 66.689 3.210 7.471 1.00 10.55 87 ARG A N 1
ATOM 719 C CA . ARG A 1 87 ? 67.622 2.998 6.361 1.00 12.74 87 ARG A CA 1
ATOM 720 C C . ARG A 1 87 ? 67.002 2.288 5.157 1.00 12.04 87 ARG A C 1
ATOM 721 O O . ARG A 1 87 ? 67.470 1.231 4.723 1.00 13.51 87 ARG A O 1
ATOM 729 N N . GLY A 1 88 ? 65.931 2.884 4.637 1.00 12.53 88 GLY A N 1
ATOM 730 C CA . GLY A 1 88 ? 65.286 2.411 3.418 1.00 12.21 88 GLY A CA 1
ATOM 731 C C . GLY A 1 88 ? 64.201 1.367 3.613 1.00 11.84 88 GLY A C 1
ATOM 732 O O . GLY A 1 88 ? 63.497 1.020 2.663 1.00 13.93 88 GLY A O 1
ATOM 733 N N . LYS A 1 89 ? 64.068 0.862 4.838 1.00 10.05 89 LYS A N 1
ATOM 734 C CA . LYS A 1 89 ? 63.073 -0.164 5.149 1.00 10.16 89 LYS A CA 1
ATOM 735 C C . LYS A 1 89 ? 61.917 0.432 5.941 1.00 9.28 89 LYS A C 1
ATOM 736 O O . LYS A 1 89 ? 62.126 1.248 6.840 1.00 10.47 89 LYS A O 1
ATOM 742 N N . GLY A 1 90 ? 60.699 0.017 5.599 1.00 8.49 90 GLY A N 1
ATOM 743 C CA . GLY A 1 90 ? 59.495 0.500 6.267 1.00 8.08 90 GLY A CA 1
ATOM 744 C C . GLY A 1 90 ? 58.839 -0.561 7.130 1.00 8.90 90 GLY A C 1
ATOM 745 O O . GLY A 1 90 ? 58.761 -1.729 6.745 1.00 10.44 90 GLY A O 1
ATOM 746 N N . TYR A 1 91 ? 58.366 -0.142 8.301 1.00 7.65 91 TYR A N 1
ATOM 747 C CA . TYR A 1 91 ? 57.752 -1.045 9.267 1.00 7.85 91 TYR A CA 1
ATOM 748 C C . TYR A 1 91 ? 56.473 -0.441 9.817 1.00 7.15 91 TYR A C 1
ATOM 749 O O . TYR A 1 91 ? 56.252 0.768 9.710 1.00 6.96 91 TYR A O 1
ATOM 758 N N . ASN A 1 92 ? 55.627 -1.284 10.399 1.00 6.89 92 ASN A N 1
ATOM 759 C CA . ASN A 1 92 ? 54.482 -0.790 11.146 1.00 6.44 92 ASN A CA 1
ATOM 760 C C . ASN A 1 92 ? 54.540 -1.258 12.593 1.00 6.91 92 ASN A C 1
ATOM 761 O O . ASN A 1 92 ? 54.455 -2.455 12.877 1.00 7.35 92 ASN A O 1
ATOM 766 N N . THR A 1 93 ? 54.695 -0.299 13.501 1.00 6.67 93 THR A N 1
ATOM 767 C CA . THR A 1 93 ? 54.783 -0.591 14.928 1.00 7.11 93 THR A CA 1
ATOM 768 C C . THR A 1 93 ? 53.500 -0.200 15.660 1.00 6.47 93 THR A C 1
ATOM 769 O O . THR A 1 93 ? 53.348 -0.493 16.849 1.00 7.17 93 THR A O 1
ATOM 773 N N . ASP A 1 94 ? 52.587 0.460 14.947 1.00 6.67 94 ASP A N 1
ATOM 774 C CA . ASP A 1 94 ? 51.289 0.841 15.506 1.00 7.31 94 ASP A CA 1
ATOM 775 C C . ASP A 1 94 ? 50.481 -0.371 15.962 1.00 7.12 94 ASP A C 1
ATOM 776 O O . ASP A 1 94 ? 49.925 -0.362 17.062 1.00 7.67 94 ASP A O 1
ATOM 781 N N . TRP A 1 95 ? 50.420 -1.409 15.125 1.00 6.70 95 TRP A N 1
ATOM 782 C CA . TRP A 1 95 ? 49.667 -2.619 15.467 1.00 6.69 95 TRP A CA 1
ATOM 783 C C . TRP A 1 95 ? 50.265 -3.348 16.668 1.00 6.76 95 TRP A C 1
ATOM 784 O O . TRP A 1 95 ? 49.532 -3.916 17.482 1.00 6.62 95 TRP A O 1
ATOM 795 N N . VAL A 1 96 ? 51.594 -3.324 16.767 1.00 5.86 96 VAL A N 1
ATOM 796 C CA . VAL A 1 96 ? 52.310 -3.859 17.926 1.00 7.19 96 VAL A CA 1
ATOM 797 C C . VAL A 1 96 ? 51.917 -3.073 19.177 1.00 6.90 96 VAL A C 1
ATOM 798 O O . VAL A 1 96 ? 51.671 -3.661 20.234 1.00 8.76 96 VAL A O 1
ATOM 802 N N . GLY A 1 97 ? 51.851 -1.748 19.041 1.00 6.81 97 GLY A N 1
ATOM 803 C CA . GLY A 1 97 ? 51.396 -0.871 20.116 1.00 7.47 97 GLY A CA 1
ATOM 804 C C . GLY A 1 97 ? 50.009 -1.232 20.615 1.00 6.58 97 GLY A C 1
ATOM 805 O O . GLY A 1 97 ? 49.760 -1.224 21.822 1.00 7.23 97 GLY A O 1
ATOM 806 N N . VAL A 1 98 ? 49.112 -1.558 19.684 1.00 6.17 98 VAL A N 1
ATOM 807 C CA . VAL A 1 98 ? 47.735 -1.933 20.019 1.00 6.85 98 VAL A CA 1
ATOM 808 C C . VAL A 1 98 ? 47.675 -3.280 20.749 1.00 6.09 98 VAL A C 1
ATOM 809 O O . VAL A 1 98 ? 47.044 -3.385 21.806 1.00 7.27 98 VAL A O 1
ATOM 813 N N . VAL A 1 99 ? 48.330 -4.298 20.190 1.00 7.75 99 VAL A N 1
ATOM 814 C CA . VAL A 1 99 ? 48.373 -5.628 20.804 1.00 7.77 99 VAL A CA 1
ATOM 815 C C . VAL A 1 99 ? 48.909 -5.553 22.235 1.00 7.34 99 VAL A C 1
ATOM 816 O O . VAL A 1 99 ? 48.281 -6.068 23.164 1.00 7.83 99 VAL A O 1
ATOM 820 N N . LYS A 1 100 ? 50.054 -4.896 22.403 1.00 7.34 100 LYS A N 1
ATOM 821 C CA . LYS A 1 100 ? 50.695 -4.802 23.711 1.00 7.06 100 LYS A CA 1
ATOM 822 C C . LYS A 1 100 ? 49.907 -3.949 24.708 1.00 8.32 100 LYS A C 1
ATOM 823 O O . LYS A 1 100 ? 49.943 -4.221 25.914 1.00 9.31 100 LYS A O 1
ATOM 829 N N . SER A 1 101 ? 49.197 -2.934 24.213 1.00 6.73 101 SER A N 1
ATOM 830 C CA . SER A 1 101 ? 48.350 -2.091 25.066 1.00 7.60 101 SER A CA 1
ATOM 831 C C . SER A 1 101 ? 47.175 -2.873 25.656 1.00 6.88 101 SER A C 1
ATOM 832 O O . SER A 1 101 ? 46.635 -2.502 26.700 1.00 9.17 101 SER A O 1
ATOM 835 N N . LEU A 1 102 ? 46.793 -3.952 24.978 1.00 7.69 102 LEU A N 1
ATOM 836 C CA . LEU A 1 102 ? 45.660 -4.775 25.390 1.00 7.73 102 LEU A CA 1
ATOM 837 C C . LEU A 1 102 ? 46.082 -6.071 26.080 1.00 8.69 102 LEU A C 1
ATOM 838 O O . LEU A 1 102 ? 45.275 -6.998 26.208 1.00 9.41 102 LEU A O 1
ATOM 843 N N . GLU A 1 103 ? 47.338 -6.137 26.519 1.00 9.02 103 GLU A N 1
ATOM 844 C CA . GLU A 1 103 ? 47.806 -7.291 27.277 1.00 11.00 103 GLU A CA 1
ATOM 845 C C . GLU A 1 103 ? 46.999 -7.469 28.556 1.00 10.15 103 GLU A C 1
ATOM 846 O O . GLU A 1 103 ? 46.729 -6.502 29.273 1.00 10.06 103 GLU A O 1
ATOM 852 N N . GLY A 1 104 ? 46.598 -8.711 28.810 1.00 10.91 104 GLY A N 1
ATOM 853 C CA . GLY A 1 104 ? 45.797 -9.055 29.983 1.00 11.63 104 GLY A CA 1
ATOM 854 C C . GLY A 1 104 ? 44.309 -8.788 29.828 1.00 11.68 104 GLY A C 1
ATOM 855 O O . GLY A 1 104 ? 43.528 -9.096 30.728 1.00 12.36 104 GLY A O 1
ATOM 856 N N . VAL A 1 105 ? 43.917 -8.223 28.686 1.00 10.85 105 VAL A N 1
ATOM 857 C CA . VAL A 1 105 ? 42.530 -7.817 28.449 1.00 12.09 105 VAL A CA 1
ATOM 858 C C . VAL A 1 105 ? 41.874 -8.688 27.377 1.00 12.71 105 VAL A C 1
ATOM 859 O O . VAL A 1 105 ? 42.445 -8.902 26.304 1.00 13.95 105 VAL A O 1
ATOM 863 N N . GLU A 1 106 ? 40.680 -9.192 27.682 1.00 11.89 106 GLU A N 1
ATOM 864 C CA . GLU A 1 106 ? 39.860 -9.884 26.696 1.00 13.04 106 GLU A CA 1
ATOM 865 C C . GLU A 1 106 ? 39.061 -8.848 25.909 1.00 13.51 106 GLU A C 1
ATOM 866 O O . GLU A 1 106 ? 38.273 -8.094 26.485 1.00 14.37 106 GLU A O 1
ATOM 872 N N . VAL A 1 107 ? 39.281 -8.806 24.598 1.00 12.57 107 VAL A N 1
ATOM 873 C CA . VAL A 1 107 ? 38.529 -7.906 23.728 1.00 12.87 107 VAL A CA 1
ATOM 874 C C . VAL A 1 107 ? 37.222 -8.581 23.320 1.00 11.68 107 VAL A C 1
ATOM 875 O O . VAL A 1 107 ? 37.218 -9.550 22.556 1.00 15.34 107 VAL A O 1
ATOM 879 N N . LYS A 1 108 ? 36.118 -8.068 23.856 1.00 11.79 108 LYS A N 1
ATOM 880 C CA . LYS A 1 108 ? 34.796 -8.630 23.597 1.00 11.83 108 LYS A CA 1
ATOM 881 C C . LYS A 1 108 ? 34.226 -8.130 22.271 1.00 11.24 108 LYS A C 1
ATOM 882 O O . LYS A 1 108 ? 34.458 -6.985 21.873 1.00 10.85 108 LYS A O 1
ATOM 888 N N . GLU A 1 109 ? 33.480 -9.003 21.600 1.00 12.04 109 GLU A N 1
ATOM 889 C CA . GLU A 1 109 ? 32.949 -8.738 20.265 1.00 11.56 109 GLU A CA 1
ATOM 890 C C . GLU A 1 109 ? 31.428 -8.621 20.283 1.00 11.35 109 GLU A C 1
ATOM 891 O O . GLU A 1 109 ? 30.783 -9.151 21.191 1.00 12.87 109 GLU A O 1
ATOM 897 N N . PRO A 1 110 ? 30.838 -7.940 19.277 1.00 10.02 110 PRO A N 1
ATOM 898 C CA . PRO A 1 110 ? 31.458 -7.276 18.120 1.00 9.52 110 PRO A CA 1
ATOM 899 C C . PRO A 1 110 ? 32.304 -6.062 18.488 1.00 8.46 110 PRO A C 1
ATOM 900 O O . PRO A 1 110 ? 32.079 -5.431 19.524 1.00 9.01 110 PRO A O 1
ATOM 904 N N . VAL A 1 111 ? 33.267 -5.751 17.625 1.00 8.13 111 VAL A N 1
ATOM 905 C CA . VAL A 1 111 ? 34.156 -4.612 17.814 1.00 7.71 111 VAL A CA 1
ATOM 906 C C . VAL A 1 111 ? 33.896 -3.570 16.730 1.00 7.05 111 VAL A C 1
ATOM 907 O O . VAL A 1 111 ? 33.906 -3.889 15.538 1.00 8.02 111 VAL A O 1
ATOM 911 N N . VAL A 1 112 ? 33.657 -2.330 17.150 1.00 7.67 112 VAL A N 1
ATOM 912 C CA . VAL A 1 112 ? 33.505 -1.212 16.221 1.00 7.78 112 VAL A CA 1
ATOM 913 C C . VAL A 1 112 ? 34.819 -0.431 16.146 1.00 7.54 112 VAL A C 1
ATOM 914 O O . VAL A 1 112 ? 35.397 -0.064 17.173 1.00 8.04 112 VAL A O 1
ATOM 918 N N . VAL A 1 113 ? 35.282 -0.200 14.921 1.00 6.94 113 VAL A N 1
ATOM 919 C CA . VAL A 1 113 ? 36.470 0.607 14.666 1.00 7.19 113 VAL A CA 1
ATOM 920 C C . VAL A 1 113 ? 36.044 1.859 13.902 1.00 6.79 113 VAL A C 1
ATOM 921 O O . VAL A 1 113 ? 35.514 1.765 12.793 1.00 7.35 113 VAL A O 1
ATOM 925 N N . VAL A 1 114 ? 36.261 3.027 14.504 1.00 7.20 114 VAL A N 1
ATOM 926 C CA . VAL A 1 114 ? 35.909 4.298 13.870 1.00 7.46 114 VAL A CA 1
ATOM 927 C C . VAL A 1 114 ? 37.099 4.818 13.070 1.00 7.20 114 VAL A C 1
ATOM 928 O O . VAL A 1 114 ? 38.181 5.037 13.620 1.00 7.76 114 VAL A O 1
ATOM 932 N N . GLY A 1 115 ? 36.884 5.007 11.771 1.00 7.52 115 GLY A N 1
ATOM 933 C CA . GLY A 1 115 ? 37.940 5.426 10.856 1.00 8.42 115 GLY A CA 1
ATOM 934 C C . GLY A 1 115 ? 38.399 4.295 9.956 1.00 7.55 115 GLY A C 1
ATOM 935 O O . GLY A 1 115 ? 38.166 3.120 10.252 1.00 9.24 115 GLY A O 1
ATOM 936 N N . ALA A 1 116 ? 39.049 4.659 8.853 1.00 8.25 116 ALA A N 1
ATOM 937 C CA . ALA A 1 116 ? 39.576 3.690 7.892 1.00 7.98 116 ALA A CA 1
ATOM 938 C C . ALA A 1 116 ? 40.946 4.111 7.353 1.00 8.14 116 ALA A C 1
ATOM 939 O O . ALA A 1 116 ? 41.369 3.667 6.280 1.00 10.27 116 ALA A O 1
ATOM 941 N N . GLY A 1 117 ? 41.634 4.970 8.103 1.00 7.56 117 GLY A N 1
ATOM 942 C CA . GLY A 1 117 ? 42.986 5.404 7.756 1.00 8.89 117 GLY A CA 1
ATOM 943 C C . GLY A 1 117 ? 44.032 4.401 8.202 1.00 8.04 117 GLY A C 1
ATOM 944 O O . GLY A 1 117 ? 43.701 3.273 8.575 1.00 8.45 117 GLY A O 1
A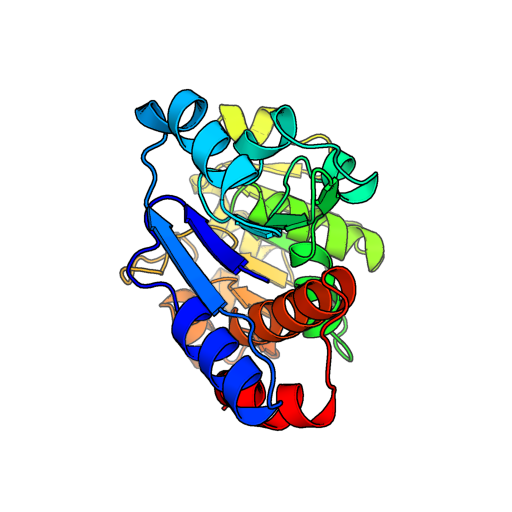TOM 945 N N . GLY A 1 118 ? 45.298 4.813 8.166 1.00 8.17 118 GLY A N 1
ATOM 946 C CA . GLY A 1 118 ? 46.416 3.954 8.560 1.00 7.31 118 GLY A CA 1
ATOM 947 C C . GLY A 1 118 ? 46.336 3.466 9.997 1.00 7.47 118 GLY A C 1
ATOM 948 O O . GLY A 1 118 ? 46.727 2.335 10.295 1.00 7.64 118 GLY A O 1
ATOM 949 N N . ALA A 1 119 ? 45.835 4.325 10.885 1.00 7.97 119 ALA A N 1
ATOM 950 C CA . ALA A 1 119 ? 45.636 3.968 12.289 1.00 7.54 119 ALA A CA 1
ATOM 951 C C . ALA A 1 119 ? 44.585 2.868 12.429 1.00 8.30 119 ALA A C 1
ATOM 952 O O . ALA A 1 119 ? 44.788 1.905 13.172 1.00 7.71 119 ALA A O 1
ATOM 954 N N . ALA A 1 120 ? 43.474 3.018 11.708 1.00 7.43 120 ALA A N 1
ATOM 955 C CA . ALA A 1 120 ? 42.404 2.023 11.705 1.00 7.30 120 ALA A CA 1
ATOM 956 C C . ALA A 1 120 ? 42.891 0.674 11.198 1.00 5.71 120 ALA A C 1
ATOM 957 O O . ALA A 1 120 ? 42.609 -0.359 11.807 1.00 7.01 120 ALA A O 1
ATOM 959 N N . ARG A 1 121 ? 43.627 0.691 10.089 1.00 6.33 121 ARG A N 1
ATOM 960 C CA . ARG A 1 121 ? 44.128 -0.536 9.476 1.00 5.92 121 ARG A CA 1
ATOM 961 C C . ARG A 1 121 ? 45.123 -1.263 10.385 1.00 5.99 121 ARG A C 1
ATOM 962 O O . ARG A 1 121 ? 45.180 -2.498 10.383 1.00 6.88 121 ARG A O 1
ATOM 970 N N . ALA A 1 122 ? 45.891 -0.499 11.163 1.00 6.27 122 ALA A N 1
ATOM 971 C CA . ALA A 1 122 ? 46.777 -1.070 12.179 1.00 6.69 122 ALA A CA 1
ATOM 972 C C . ALA A 1 122 ? 45.977 -1.725 13.306 1.00 5.99 122 ALA A C 1
ATOM 973 O O . ALA A 1 122 ? 46.318 -2.821 13.758 1.00 6.30 122 ALA A O 1
ATOM 975 N N . VAL A 1 123 ? 44.918 -1.050 13.748 1.00 5.48 123 VAL A N 1
ATOM 976 C CA . VAL A 1 123 ? 44.034 -1.576 14.789 1.00 6.93 123 VAL A CA 1
ATOM 977 C C . VAL A 1 123 ? 43.343 -2.861 14.320 1.00 6.90 123 VAL A C 1
ATOM 978 O O . VAL A 1 123 ? 43.315 -3.850 15.056 1.00 6.60 123 VAL A O 1
ATOM 982 N N . ILE A 1 124 ? 42.812 -2.846 13.097 1.00 7.05 124 ILE A N 1
ATOM 983 C CA . ILE A 1 124 ? 42.159 -4.024 12.519 1.00 6.46 124 ILE A CA 1
ATOM 984 C C . ILE A 1 124 ? 43.128 -5.208 12.438 1.00 6.84 124 ILE A C 1
ATOM 985 O O . ILE A 1 124 ? 42.778 -6.325 12.829 1.00 7.45 124 ILE A O 1
ATOM 990 N N . TYR A 1 125 ? 44.340 -4.953 11.946 1.00 6.11 125 TYR A N 1
ATOM 991 C CA . TYR A 1 125 ? 45.381 -5.978 11.871 1.00 5.95 125 TYR A CA 1
ATOM 992 C C . TYR A 1 125 ? 45.665 -6.565 13.252 1.00 6.02 125 TYR A C 1
ATOM 993 O O . TYR A 1 125 ? 45.750 -7.785 13.404 1.00 7.42 125 TYR A O 1
ATOM 1002 N N . ALA A 1 126 ? 45.800 -5.690 14.247 1.00 5.92 126 ALA A N 1
ATOM 1003 C CA . ALA A 1 126 ? 46.041 -6.106 15.627 1.00 6.10 126 ALA A CA 1
ATOM 1004 C C . ALA A 1 126 ? 44.909 -6.984 16.161 1.00 6.84 126 ALA A C 1
ATOM 1005 O O . ALA A 1 126 ? 45.165 -8.032 16.763 1.00 7.19 126 ALA A O 1
ATOM 1007 N N . LEU A 1 127 ? 43.668 -6.556 15.932 1.00 6.99 127 LEU A N 1
ATOM 1008 C CA . LEU A 1 127 ? 42.488 -7.302 16.372 1.00 6.03 127 LEU A CA 1
ATOM 1009 C C . LEU A 1 127 ? 42.424 -8.690 15.742 1.00 6.65 127 LEU A C 1
ATOM 1010 O O . LEU A 1 127 ? 42.136 -9.673 16.428 1.00 6.63 127 LEU A O 1
ATOM 1015 N N . LEU A 1 128 ? 42.704 -8.764 14.442 1.00 6.72 128 LEU A N 1
ATOM 1016 C CA . LEU A 1 128 ? 42.723 -10.039 13.731 1.00 6.88 128 LEU A CA 1
ATOM 1017 C C . LEU A 1 128 ? 43.825 -10.966 14.241 1.00 6.88 128 LEU A C 1
ATOM 1018 O O . LEU A 1 128 ? 43.636 -12.188 14.290 1.00 8.13 128 LEU A O 1
ATOM 1023 N N . GLN A 1 129 ? 44.965 -10.386 14.619 1.00 7.13 129 GLN A N 1
ATOM 1024 C CA . GLN A 1 129 ? 46.062 -11.146 15.219 1.00 7.64 129 GLN A CA 1
ATOM 1025 C C . GLN A 1 129 ? 45.696 -11.670 16.605 1.00 8.40 129 GLN A C 1
ATOM 1026 O O . GLN A 1 129 ? 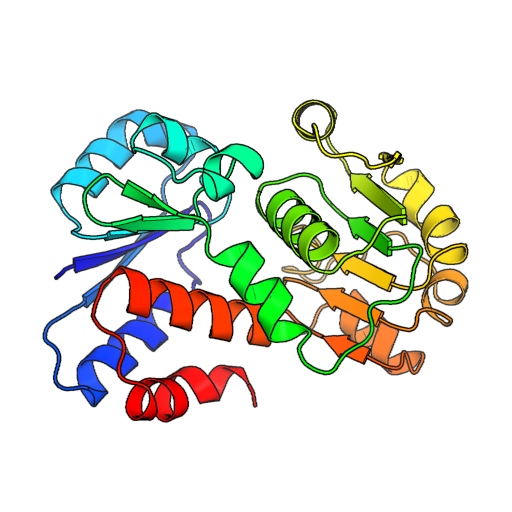46.251 -12.668 17.067 1.00 9.04 129 GLN A O 1
ATOM 1032 N N . MET A 1 130 ? 44.752 -10.989 17.253 1.00 7.62 130 MET A N 1
ATOM 1033 C CA . MET A 1 130 ? 44.267 -11.371 18.577 1.00 8.67 130 MET A CA 1
ATOM 1034 C C . MET A 1 130 ? 43.054 -12.303 18.513 1.00 7.25 130 MET A C 1
ATOM 1035 O O . MET A 1 130 ? 42.446 -12.613 19.541 1.00 8.86 130 MET A O 1
ATOM 1040 N N . GLY A 1 131 ? 42.711 -12.752 17.308 1.00 7.42 131 GLY A N 1
ATOM 1041 C CA . GLY A 1 131 ? 41.629 -13.716 17.118 1.00 9.02 131 GLY A CA 1
ATOM 1042 C C . GLY A 1 131 ? 40.232 -13.123 17.128 1.00 9.69 131 GLY A C 1
ATOM 1043 O O . GLY A 1 131 ? 39.247 -13.853 17.265 1.00 11.00 131 GLY A O 1
ATOM 1044 N N . VAL A 1 132 ? 40.143 -11.803 16.995 1.00 8.41 132 VAL A N 1
ATOM 1045 C CA . VAL A 1 132 ? 38.853 -11.124 16.892 1.00 9.19 132 VAL A CA 1
ATOM 1046 C C . VAL A 1 132 ? 38.277 -11.367 15.497 1.00 10.24 132 VAL A C 1
ATOM 1047 O O . VAL A 1 132 ? 38.988 -11.248 14.495 1.00 10.05 132 VAL A O 1
ATOM 1051 N N . LYS A 1 133 ? 36.992 -11.711 15.441 1.00 11.39 133 LYS A N 1
ATOM 1052 C CA . LYS A 1 133 ? 36.344 -12.074 14.182 1.00 13.36 133 LYS A CA 1
ATOM 1053 C C . LYS A 1 133 ? 35.349 -11.027 13.684 1.00 13.54 133 LYS A C 1
ATOM 1054 O O . LYS A 1 133 ? 35.341 -10.684 12.500 1.00 14.75 133 LYS A O 1
ATOM 1060 N N . ASP A 1 134 ? 34.515 -10.527 14.593 1.00 11.08 134 ASP A N 1
ATOM 1061 C CA . ASP A 1 134 ? 33.414 -9.643 14.229 1.00 11.62 134 ASP A CA 1
ATOM 1062 C C . ASP A 1 134 ? 33.829 -8.180 14.365 1.00 10.16 134 ASP A C 1
ATOM 1063 O O . ASP A 1 134 ? 33.722 -7.588 15.444 1.00 10.54 134 ASP A O 1
ATOM 1068 N N . ILE A 1 135 ? 34.312 -7.610 13.263 1.00 8.36 135 ILE A N 1
ATOM 1069 C CA . ILE A 1 135 ? 34.809 -6.236 13.250 1.00 8.47 135 ILE A CA 1
ATOM 1070 C C . ILE A 1 135 ? 33.976 -5.371 12.308 1.00 8.64 135 ILE A C 1
ATOM 1071 O O . ILE A 1 135 ? 33.820 -5.689 11.125 1.00 10.07 135 ILE A O 1
ATOM 1076 N N . TRP A 1 136 ? 33.440 -4.282 12.853 1.00 8.74 136 TRP A N 1
ATOM 1077 C CA . TRP A 1 136 ? 32.622 -3.345 12.096 1.00 8.08 136 TRP A CA 1
ATOM 1078 C C . TRP A 1 136 ? 33.324 -2.000 12.006 1.00 7.63 136 TRP A C 1
ATOM 1079 O O . TRP A 1 136 ? 33.538 -1.329 13.018 1.00 9.04 136 TRP A O 1
ATOM 1090 N N . VAL A 1 137 ? 33.688 -1.616 10.789 1.00 7.29 137 VAL A N 1
ATOM 1091 C CA . VAL A 1 137 ? 34.327 -0.331 10.546 1.00 6.81 137 VAL A CA 1
ATOM 1092 C C . VAL A 1 137 ? 33.262 0.723 10.262 1.00 7.93 137 VAL A C 1
ATOM 1093 O O . VAL A 1 137 ? 32.359 0.506 9.453 1.00 9.51 137 VAL A O 1
ATOM 1097 N N . VAL A 1 138 ? 33.367 1.855 10.952 1.00 7.32 138 VAL A N 1
ATOM 1098 C CA . VAL A 1 138 ? 32.498 3.000 10.716 1.00 7.95 138 VAL A CA 1
ATOM 1099 C C . VAL A 1 138 ? 33.389 4.170 10.320 1.00 8.35 138 VAL A C 1
ATOM 1100 O O . VAL A 1 138 ? 34.190 4.644 11.128 1.00 8.88 138 VAL A O 1
ATOM 1104 N N . ASN A 1 139 ? 33.269 4.623 9.076 1.00 9.14 139 ASN A N 1
ATOM 1105 C CA . ASN A 1 139 ? 34.147 5.684 8.586 1.00 9.13 139 ASN A CA 1
ATOM 1106 C C . ASN A 1 139 ? 33.445 6.776 7.775 1.00 9.50 139 ASN A C 1
ATOM 1107 O O . ASN A 1 139 ? 32.242 6.698 7.510 1.00 10.90 139 ASN A O 1
ATOM 1112 N N . ARG A 1 140 ? 34.219 7.785 7.383 1.00 10.14 140 ARG A N 1
ATOM 1113 C CA . ARG A 1 140 ? 33.676 8.999 6.784 1.00 11.67 140 ARG A CA 1
ATOM 1114 C C . ARG A 1 140 ? 33.861 9.079 5.271 1.00 13.37 140 ARG A C 1
ATOM 1115 O O . ARG A 1 140 ? 32.947 9.510 4.561 1.00 15.75 140 ARG A O 1
ATOM 1123 N N . THR A 1 141 ? 35.024 8.657 4.776 1.00 13.84 141 THR A N 1
ATOM 1124 C CA . THR A 1 141 ? 35.373 8.869 3.368 1.00 15.42 141 THR A CA 1
ATOM 1125 C C . THR A 1 141 ? 35.276 7.603 2.521 1.00 16.57 141 THR A C 1
ATOM 1126 O O . THR A 1 141 ? 35.652 6.511 2.966 1.00 15.21 141 THR A O 1
ATOM 1130 N N . ILE A 1 142 ? 34.774 7.766 1.300 1.00 14.76 142 ILE A N 1
ATOM 1131 C CA . ILE A 1 142 ? 34.608 6.660 0.360 1.00 17.16 142 ILE A CA 1
ATOM 1132 C C . ILE A 1 142 ? 35.954 6.067 -0.043 1.00 16.02 142 ILE A C 1
ATOM 1133 O O . ILE A 1 142 ? 36.106 4.845 -0.105 1.00 14.85 142 ILE A O 1
ATOM 1138 N N . GLU A 1 143 ? 36.922 6.941 -0.304 1.00 15.90 143 GLU A N 1
ATOM 1139 C CA . GLU A 1 143 ? 38.264 6.532 -0.701 1.00 18.29 143 GLU A CA 1
ATOM 1140 C C . GLU A 1 143 ? 38.889 5.552 0.302 1.00 17.08 143 GLU A C 1
ATOM 1141 O O . GLU A 1 143 ? 39.391 4.498 -0.091 1.00 17.27 143 GLU A O 1
ATOM 1147 N N . ARG A 1 144 ? 38.837 5.896 1.588 1.00 14.95 144 ARG A N 1
ATOM 1148 C CA . ARG A 1 144 ? 39.447 5.069 2.634 1.00 14.17 144 ARG A CA 1
ATOM 1149 C C . ARG A 1 144 ? 38.723 3.744 2.847 1.00 15.09 144 ARG A C 1
ATOM 1150 O O . ARG A 1 144 ? 39.357 2.735 3.187 1.00 14.24 144 ARG A O 1
ATOM 1158 N N . ALA A 1 145 ? 37.404 3.748 2.657 1.00 14.42 145 ALA A N 1
ATOM 1159 C CA . ALA A 1 145 ? 36.615 2.521 2.718 1.00 14.65 145 ALA A CA 1
ATOM 1160 C C . ALA A 1 145 ? 37.020 1.561 1.599 1.00 15.01 145 ALA A C 1
ATOM 1161 O O . ALA A 1 145 ? 37.023 0.341 1.792 1.00 14.90 145 ALA A O 1
ATOM 1163 N N . LYS A 1 146 ? 37.364 2.118 0.439 1.00 13.93 146 LYS A N 1
ATOM 1164 C CA . LYS A 1 146 ? 37.767 1.315 -0.716 1.00 12.58 146 LYS A CA 1
ATOM 1165 C C . LYS A 1 146 ? 39.203 0.788 -0.612 1.00 13.29 146 LYS A C 1
ATOM 1166 O O . LYS A 1 146 ? 39.587 -0.132 -1.338 1.00 12.93 146 LYS A O 1
ATOM 1172 N N . ALA A 1 147 ? 39.983 1.369 0.299 1.00 12.96 147 ALA A N 1
ATOM 1173 C CA . ALA A 1 147 ? 41.335 0.893 0.581 1.00 12.66 147 ALA A CA 1
ATOM 1174 C C . ALA A 1 147 ? 41.335 -0.271 1.577 1.00 13.47 147 ALA A C 1
ATOM 1175 O O . ALA A 1 147 ? 42.373 -0.899 1.803 1.00 12.48 147 ALA A O 1
ATOM 1177 N N . LEU A 1 148 ? 40.172 -0.555 2.163 1.00 13.15 148 LEU A N 1
ATOM 1178 C CA . LEU A 1 148 ? 40.041 -1.637 3.139 1.00 13.17 148 LEU A CA 1
ATOM 1179 C C . LEU A 1 148 ? 39.851 -2.982 2.454 1.00 13.05 148 LEU A C 1
ATOM 1180 O O . LEU A 1 148 ? 38.867 -3.191 1.734 1.00 14.81 148 LEU A O 1
ATOM 1185 N N . ASP A 1 149 ? 40.795 -3.892 2.684 1.00 12.16 149 ASP A N 1
ATOM 1186 C CA . ASP A 1 149 ? 40.717 -5.245 2.132 1.00 12.02 149 ASP A CA 1
ATOM 1187 C C . ASP A 1 149 ? 40.467 -6.300 3.208 1.00 13.34 149 ASP A C 1
ATOM 1188 O O . ASP A 1 149 ? 40.260 -7.476 2.897 1.00 13.55 149 ASP A O 1
ATOM 1193 N N . PHE A 1 150 ? 40.483 -5.870 4.467 1.00 10.65 150 PHE A N 1
ATOM 1194 C CA . PHE A 1 150 ? 40.278 -6.755 5.613 1.00 9.99 150 PHE A CA 1
ATOM 1195 C C . PHE A 1 150 ? 38.855 -7.323 5.660 1.00 10.81 150 PHE A C 1
ATOM 1196 O O . PHE A 1 150 ? 37.929 -6.711 5.123 1.00 11.67 150 PHE A O 1
ATOM 1204 N N . PRO A 1 151 ? 38.678 -8.496 6.307 1.00 10.65 151 PRO A N 1
ATOM 1205 C CA . PRO A 1 151 ? 37.353 -9.110 6.439 1.00 11.73 151 PRO A CA 1
ATOM 1206 C C . PRO A 1 151 ? 36.503 -8.402 7.498 1.00 11.49 151 PRO A C 1
ATOM 1207 O O . PRO A 1 151 ? 36.291 -8.925 8.597 1.00 14.61 151 PRO A O 1
ATOM 1211 N N . VAL A 1 152 ? 36.031 -7.210 7.146 1.00 10.81 152 VAL A N 1
ATOM 1212 C CA . VAL A 1 152 ? 35.245 -6.371 8.043 1.00 11.24 152 VAL A CA 1
ATOM 1213 C C . VAL A 1 152 ? 33.926 -5.984 7.379 1.00 11.64 152 VAL A C 1
ATOM 1214 O O . VAL A 1 152 ? 33.779 -6.104 6.160 1.00 12.69 152 VAL A O 1
ATOM 1218 N N . LYS A 1 153 ? 32.966 -5.533 8.182 1.00 11.42 153 LYS A N 1
ATOM 1219 C CA . LYS A 1 153 ? 31.778 -4.876 7.649 1.00 11.94 153 LYS A CA 1
ATOM 1220 C C . LYS A 1 153 ? 32.008 -3.372 7.716 1.00 12.09 153 LYS A C 1
ATOM 1221 O O . LYS A 1 153 ? 32.680 -2.885 8.630 1.00 13.37 153 LYS A O 1
ATOM 1227 N N . ILE A 1 154 ? 31.467 -2.641 6.746 1.00 11.74 154 ILE A N 1
ATOM 1228 C CA . ILE A 1 154 ? 31.719 -1.203 6.647 1.00 11.25 154 ILE A CA 1
ATOM 1229 C C . ILE A 1 154 ? 30.417 -0.400 6.682 1.00 11.19 154 ILE A C 1
ATOM 1230 O O . ILE A 1 154 ? 29.471 -0.690 5.946 1.00 12.98 154 ILE A O 1
ATOM 1235 N N . PHE A 1 155 ? 30.392 0.607 7.555 1.00 11.58 155 PHE A N 1
ATOM 1236 C CA . PHE A 1 155 ? 29.227 1.461 7.764 1.00 11.40 155 PHE A CA 1
ATOM 1237 C C . PHE A 1 155 ? 29.634 2.931 7.696 1.00 11.54 155 PHE A C 1
ATOM 1238 O O . PHE A 1 155 ? 30.807 3.264 7.880 1.00 11.36 155 PHE A O 1
ATOM 1246 N N . SER A 1 156 ? 28.667 3.804 7.427 1.00 12.80 156 SER A N 1
ATOM 1247 C CA . SER A 1 156 ? 28.908 5.247 7.426 1.00 12.14 156 SER A CA 1
ATOM 1248 C C . SER A 1 156 ? 28.720 5.826 8.829 1.00 13.43 156 SER A C 1
ATOM 1249 O O . SER A 1 156 ? 28.107 5.190 9.690 1.00 11.94 156 SER A O 1
ATOM 1252 N N . LEU A 1 157 ? 29.243 7.032 9.052 1.00 13.90 157 LEU A N 1
ATOM 1253 C CA . LEU A 1 157 ? 29.272 7.637 10.389 1.00 14.23 157 LEU A CA 1
ATOM 1254 C C . LEU A 1 157 ? 27.887 7.918 10.983 1.00 14.79 157 LEU A C 1
ATOM 1255 O O . LEU A 1 157 ? 27.738 7.965 12.211 1.00 13.85 157 LEU A O 1
ATOM 1260 N N . ASP A 1 158 ? 26.883 8.097 10.123 1.00 15.68 158 ASP A N 1
ATOM 1261 C CA . ASP A 1 158 ? 25.502 8.275 10.594 1.00 16.14 158 ASP A CA 1
ATOM 1262 C C . ASP A 1 158 ? 24.947 7.002 11.242 1.00 16.12 158 ASP A C 1
ATOM 1263 O O . ASP A 1 158 ? 23.962 7.054 11.982 1.00 14.85 158 ASP A O 1
ATOM 1268 N N . GLN A 1 159 ? 25.588 5.869 10.960 1.00 12.08 159 GLN A N 1
ATOM 1269 C CA . GLN A 1 159 ? 25.172 4.582 11.512 1.00 11.84 159 GLN A CA 1
ATOM 1270 C C . GLN A 1 159 ? 25.900 4.244 12.813 1.00 9.90 159 GLN A C 1
ATOM 1271 O O . GLN A 1 159 ? 25.594 3.229 13.445 1.00 11.15 159 GLN A O 1
ATOM 1277 N N . LEU A 1 160 ? 26.848 5.094 13.214 1.00 10.06 160 LEU A N 1
ATOM 1278 C CA . LEU A 1 160 ? 27.690 4.827 14.387 1.00 10.11 160 LEU A CA 1
ATOM 1279 C C . LEU A 1 160 ? 26.884 4.520 15.647 1.00 10.19 160 LEU A C 1
ATOM 1280 O O . LEU A 1 160 ? 27.140 3.526 16.327 1.00 11.17 160 LEU A O 1
ATOM 1285 N N . ASP A 1 161 ? 25.911 5.376 15.942 1.00 10.74 161 ASP A N 1
ATOM 1286 C CA . ASP A 1 161 ? 25.088 5.241 17.137 1.00 10.59 161 ASP A CA 1
ATOM 1287 C C . ASP A 1 161 ? 24.367 3.889 17.205 1.00 10.36 161 ASP A C 1
ATOM 1288 O O . ASP A 1 161 ? 24.376 3.231 18.249 1.00 10.70 161 ASP A O 1
ATOM 1293 N N . GLU A 1 162 ? 23.758 3.482 16.091 1.00 11.06 162 GLU A N 1
ATOM 1294 C CA . GLU A 1 162 ? 23.045 2.203 16.011 1.00 13.92 162 GLU A CA 1
ATOM 1295 C C . GLU A 1 162 ? 23.979 1.005 16.121 1.00 12.70 162 GLU A C 1
ATOM 1296 O O . GLU A 1 162 ? 23.650 0.021 16.792 1.00 13.23 162 GLU A O 1
ATOM 1302 N N . VAL A 1 163 ? 25.131 1.077 15.452 1.00 10.81 163 VAL A N 1
ATOM 1303 C CA . VAL A 1 163 ? 26.046 -0.067 15.409 1.00 11.99 163 VAL A CA 1
ATOM 1304 C C . VAL A 1 163 ? 26.765 -0.298 16.743 1.00 11.19 163 VAL A C 1
ATOM 1305 O O . VAL A 1 163 ? 27.005 -1.447 17.126 1.00 11.54 163 VAL A O 1
ATOM 1309 N N . VAL A 1 164 ? 27.094 0.787 17.445 1.00 10.10 164 VAL A N 1
ATOM 1310 C CA . VAL A 1 164 ? 27.748 0.693 18.755 1.00 9.86 164 VAL A CA 1
ATOM 1311 C C . VAL A 1 164 ? 26.819 0.040 19.786 1.00 10.85 164 VAL A C 1
ATOM 1312 O O . VAL A 1 164 ? 27.276 -0.709 20.655 1.00 10.58 164 VAL A O 1
ATOM 1316 N N . LYS A 1 165 ? 25.520 0.310 19.667 1.00 11.12 165 LYS A N 1
ATOM 1317 C CA . LYS A 1 165 ? 24.505 -0.302 20.526 1.00 12.63 165 LYS A CA 1
ATOM 1318 C C . LYS A 1 165 ? 24.559 -1.837 20.488 1.00 13.07 165 LYS A C 1
ATOM 1319 O O . LYS A 1 165 ? 24.274 -2.498 21.489 1.00 14.73 165 LYS A O 1
ATOM 1325 N N . LYS A 1 166 ? 24.941 -2.389 19.335 1.00 12.25 166 LYS A N 1
ATOM 1326 C CA . LYS A 1 166 ? 25.006 -3.841 19.131 1.00 13.26 166 LYS A CA 1
ATOM 1327 C C . LYS A 1 166 ? 26.404 -4.427 19.367 1.00 11.77 166 LYS A C 1
ATOM 1328 O O . LYS A 1 166 ? 26.628 -5.624 19.159 1.00 13.87 166 LYS A O 1
ATOM 1334 N N . ALA A 1 167 ? 27.332 -3.582 19.813 1.00 11.00 167 ALA A N 1
ATOM 1335 C CA . ALA A 1 167 ? 28.732 -3.974 19.976 1.00 9.68 167 ALA A CA 1
ATOM 1336 C C . ALA A 1 167 ? 29.161 -4.049 21.439 1.00 10.20 167 ALA A C 1
ATOM 1337 O O . ALA A 1 167 ? 28.437 -3.604 22.334 1.00 10.94 167 ALA A O 1
ATOM 1339 N N . LYS A 1 168 ? 30.346 -4.612 21.669 1.00 8.97 168 LYS A N 1
ATOM 1340 C CA . LYS A 1 168 ? 30.905 -4.727 23.015 1.00 8.93 168 LYS A CA 1
ATOM 1341 C C . LYS A 1 168 ? 32.209 -3.948 23.193 1.00 8.36 168 LYS A C 1
ATOM 1342 O O . LYS A 1 168 ? 32.590 -3.628 24.321 1.00 8.43 168 LYS A O 1
ATOM 1348 N N . SER A 1 169 ? 32.886 -3.645 22.088 1.00 7.77 169 SER A N 1
ATOM 1349 C CA . SER A 1 169 ? 34.105 -2.834 22.124 1.00 7.74 169 SER A CA 1
ATOM 1350 C C . SER A 1 169 ? 34.077 -1.737 21.067 1.00 7.24 169 SER A C 1
ATOM 1351 O O . SER A 1 169 ? 33.569 -1.940 19.962 1.00 9.14 169 SER A O 1
ATOM 1354 N N . LEU A 1 170 ? 34.630 -0.578 21.419 1.00 7.93 170 LEU A N 1
ATOM 1355 C CA . LEU A 1 170 ? 34.709 0.563 20.511 1.00 7.41 170 LEU A CA 1
ATOM 1356 C C . LEU A 1 170 ? 36.125 1.135 20.464 1.00 7.21 170 LEU A C 1
ATOM 1357 O O . LEU A 1 170 ? 36.725 1.421 21.503 1.00 7.49 170 LEU A O 1
ATOM 1362 N N . PHE A 1 171 ? 36.644 1.293 19.248 1.00 6.82 171 PHE A N 1
ATOM 1363 C CA . PHE A 1 171 ? 37.944 1.911 19.008 1.00 6.69 171 PHE A CA 1
ATOM 1364 C C . PHE A 1 171 ? 37.760 3.175 18.177 1.00 8.00 171 PHE A C 1
ATOM 1365 O O . PHE A 1 171 ? 37.224 3.110 17.065 1.00 9.66 171 PHE A O 1
ATOM 1373 N N . ASN A 1 172 ? 38.188 4.321 18.703 1.00 8.08 172 ASN A N 1
ATOM 1374 C CA . ASN A 1 172 ? 38.346 5.501 17.860 1.00 7.50 172 ASN A CA 1
ATOM 1375 C C . ASN A 1 172 ? 39.767 5.558 17.327 1.00 7.74 172 ASN A C 1
ATOM 1376 O O . ASN A 1 172 ? 40.726 5.549 18.104 1.00 9.36 172 ASN A O 1
ATOM 1381 N N . THR A 1 173 ? 39.900 5.617 16.005 1.00 8.10 173 THR A N 1
ATOM 1382 C CA . THR A 1 173 ? 41.216 5.701 15.368 1.00 8.96 173 THR A CA 1
ATOM 1383 C C . THR A 1 173 ? 41.385 6.999 14.572 1.00 10.78 173 THR A C 1
ATOM 1384 O O . THR A 1 173 ? 42.425 7.224 13.944 1.00 10.94 173 THR A O 1
ATOM 1388 N N . THR A 1 174 ? 40.359 7.848 14.608 1.00 9.77 174 THR A N 1
ATOM 1389 C CA . THR A 1 174 ? 40.366 9.124 13.893 1.00 10.95 174 THR A CA 1
ATOM 1390 C C . THR A 1 174 ? 40.963 10.234 14.753 1.00 12.09 174 THR A C 1
ATOM 1391 O O . THR A 1 174 ? 41.304 10.019 15.921 1.00 12.62 174 THR A O 1
ATOM 1395 N N . SER A 1 175 ? 41.075 11.422 14.166 1.00 13.07 175 SER A N 1
ATOM 1396 C CA . SER A 1 175 ? 41.512 12.606 14.894 1.00 13.85 175 SER A CA 1
ATOM 1397 C C . SER A 1 175 ? 40.348 13.324 15.586 1.00 14.02 175 SER A C 1
ATOM 1398 O O . SER A 1 175 ? 40.554 14.354 16.231 1.00 14.47 175 SER A O 1
ATOM 1401 N N . VAL A 1 176 ? 39.134 12.788 15.449 1.00 13.28 176 VAL A N 1
ATOM 1402 C CA . VAL A 1 176 ? 37.959 13.347 16.126 1.00 12.98 176 VAL A CA 1
ATOM 1403 C C . VAL A 1 176 ? 38.124 13.195 17.638 1.00 14.36 176 VAL A C 1
ATOM 1404 O O . VAL A 1 176 ? 38.171 12.075 18.158 1.00 13.92 176 VAL A O 1
ATOM 1408 N N . GLY A 1 177 ? 38.211 14.332 18.330 1.00 14.66 177 GLY A N 1
ATOM 1409 C CA . GLY A 1 177 ? 38.452 14.346 19.771 1.00 16.39 177 GLY A CA 1
ATOM 1410 C C . GLY A 1 177 ? 39.700 15.123 20.150 1.00 18.30 177 GLY A C 1
ATOM 1411 O O . GLY A 1 177 ? 39.837 15.562 21.295 1.00 18.50 177 GLY A O 1
ATOM 1412 N N . MET A 1 178 ? 40.608 15.293 19.189 1.00 19.08 178 MET A N 1
ATOM 1413 C CA . MET A 1 178 ? 41.860 16.019 19.414 1.00 21.78 178 MET A CA 1
ATOM 1414 C C . MET A 1 178 ? 41.623 17.487 19.760 1.00 22.33 178 MET A C 1
ATOM 1415 O O . MET A 1 178 ? 42.348 18.064 20.572 1.00 23.46 178 MET A O 1
ATOM 1420 N N . LYS A 1 179 ? 40.605 18.079 19.140 1.00 21.49 179 LYS A N 1
ATOM 1421 C CA . LYS A 1 179 ? 40.239 19.469 19.401 1.00 21.24 179 LYS A CA 1
ATOM 1422 C C . LYS A 1 179 ? 38.936 19.557 20.204 1.00 21.21 179 LYS A C 1
ATOM 1423 O O . LYS A 1 179 ? 38.241 20.577 20.180 1.00 22.12 179 LYS A O 1
ATOM 1429 N N . GLY A 1 180 ? 38.618 18.475 20.914 1.00 19.62 180 GLY A N 1
ATOM 1430 C CA . GLY A 1 180 ? 37.442 18.418 21.781 1.00 18.40 180 GLY A CA 1
ATOM 1431 C C . GLY A 1 180 ? 36.138 18.051 21.093 1.00 18.42 180 GLY A C 1
ATOM 1432 O O . GLY A 1 180 ? 35.061 18.257 21.659 1.00 17.97 180 GLY A O 1
ATOM 1433 N N . GLU A 1 181 ? 36.228 17.508 19.879 1.00 17.79 181 GLU A N 1
ATOM 1434 C CA . GLU A 1 181 ? 35.038 17.114 19.116 1.00 17.51 181 GLU A CA 1
ATOM 1435 C C . GLU A 1 181 ? 34.426 15.824 19.654 1.00 17.05 181 GLU A C 1
ATOM 1436 O O . GLU A 1 181 ? 35.123 14.981 20.226 1.00 16.40 181 GLU A O 1
ATOM 1442 N N . GLU A 1 182 ? 33.117 15.682 19.457 1.00 18.46 182 GLU A N 1
ATOM 1443 C CA . GLU A 1 182 ? 32.380 14.496 19.883 1.00 16.79 182 GLU A CA 1
ATOM 1444 C C . GLU A 1 182 ? 31.990 13.631 18.692 1.00 16.41 182 GLU A C 1
ATOM 1445 O O . GLU A 1 182 ? 31.686 14.146 17.613 1.00 18.00 182 GLU A O 1
ATOM 1451 N N . LEU A 1 183 ? 32.001 12.317 18.897 1.00 13.51 183 LEU A N 1
ATOM 1452 C CA . LEU A 1 183 ? 31.492 11.376 17.905 1.00 13.46 183 LEU A CA 1
ATOM 1453 C C . LEU A 1 183 ? 29.979 11.219 18.068 1.00 12.33 183 LEU A C 1
ATOM 1454 O O . LEU A 1 183 ? 29.465 11.314 19.187 1.00 12.60 183 LEU A O 1
ATOM 1459 N N . PRO A 1 184 ? 29.257 10.979 16.954 1.00 12.04 184 PRO A N 1
ATOM 1460 C CA . PRO A 1 184 ? 27.803 10.802 17.016 1.00 12.02 184 PRO A CA 1
ATOM 1461 C C . PRO A 1 184 ? 27.396 9.447 17.606 1.00 10.34 184 PRO A C 1
ATOM 1462 O O . PRO A 1 184 ? 26.953 8.550 16.880 1.00 11.06 184 PRO A O 1
ATOM 1466 N N . VAL A 1 185 ? 27.554 9.313 18.920 1.00 10.17 185 VAL A N 1
ATOM 1467 C CA . VAL A 1 185 ? 27.195 8.091 19.636 1.00 10.19 185 VAL A CA 1
ATOM 1468 C C . VAL A 1 185 ? 26.597 8.439 21.004 1.00 9.68 185 VAL A C 1
ATOM 1469 O O . VAL A 1 185 ? 27.124 9.289 21.727 1.00 11.16 185 VAL A O 1
ATOM 1473 N N . SER A 1 186 ? 25.487 7.785 21.336 1.00 10.01 186 SER A N 1
ATOM 1474 C CA . SER A 1 186 ? 24.713 8.099 22.535 1.00 9.23 186 SER A CA 1
ATOM 1475 C C . SER A 1 186 ? 25.243 7.416 23.791 1.00 10.18 186 SER A C 1
ATOM 1476 O O . SER A 1 186 ? 25.999 6.444 23.709 1.00 9.66 186 SER A O 1
ATOM 1479 N N . ASP A 1 187 ? 24.829 7.933 24.948 1.00 10.19 187 ASP A N 1
ATOM 1480 C CA . ASP A 1 187 ? 25.096 7.297 26.238 1.00 10.11 187 ASP A CA 1
ATOM 1481 C C . ASP A 1 187 ? 24.534 5.880 26.266 1.00 10.56 187 ASP A C 1
ATOM 1482 O O . ASP A 1 187 ? 25.195 4.955 26.742 1.00 10.98 187 ASP A O 1
ATOM 1487 N N . ASP A 1 188 ? 23.313 5.726 25.753 1.00 10.10 188 ASP A N 1
ATOM 1488 C CA . ASP A 1 188 ? 22.639 4.429 25.680 1.00 10.46 188 ASP A CA 1
ATOM 1489 C C . ASP A 1 188 ? 23.462 3.389 24.917 1.00 10.56 188 ASP A C 1
ATOM 1490 O O . ASP A 1 188 ? 23.528 2.227 25.322 1.00 11.54 188 ASP A O 1
ATOM 1495 N N . SER A 1 189 ? 24.080 3.812 23.816 1.00 10.39 189 SER A N 1
ATOM 1496 C CA . SER A 1 189 ? 24.908 2.924 23.001 1.00 10.04 189 SER A CA 1
ATOM 1497 C C . SER A 1 189 ? 26.256 2.617 23.657 1.00 9.56 189 SER A C 1
ATOM 1498 O O . SER A 1 189 ? 26.764 1.498 23.545 1.00 11.49 189 SER A O 1
ATOM 1501 N N . LEU A 1 190 ? 26.822 3.609 24.343 1.00 8.74 190 LEU A N 1
ATOM 1502 C CA . LEU A 1 190 ? 28.125 3.463 24.992 1.00 8.93 190 LEU A CA 1
ATOM 1503 C C . LEU A 1 190 ? 28.078 2.670 26.295 1.00 11.78 190 LEU A C 1
ATOM 1504 O O . LEU A 1 190 ? 29.024 1.945 26.610 1.00 11.44 190 LEU A O 1
ATOM 1509 N N . LYS A 1 191 ? 26.985 2.812 27.042 1.00 12.53 191 LYS A N 1
ATOM 1510 C CA . LYS A 1 191 ? 26.927 2.374 28.447 1.00 15.36 191 LYS A CA 1
ATOM 1511 C C . LYS A 1 191 ? 27.291 0.913 28.702 1.00 17.24 191 LYS A C 1
ATOM 1512 O O . LYS A 1 191 ? 27.914 0.598 29.718 1.00 19.53 191 LYS A O 1
ATOM 1518 N N . ASN A 1 192 ? 26.906 0.029 27.785 1.00 16.08 192 ASN A N 1
ATOM 1519 C CA . ASN A 1 192 ? 27.106 -1.403 27.974 1.00 17.65 192 ASN A CA 1
ATOM 1520 C C . ASN A 1 192 ? 28.309 -1.976 27.232 1.00 16.22 192 ASN A C 1
ATOM 1521 O O . ASN A 1 192 ? 28.488 -3.197 27.189 1.00 16.53 192 ASN A O 1
ATOM 1526 N N . LEU A 1 193 ? 29.129 -1.103 26.653 1.00 12.26 193 LEU A N 1
ATOM 1527 C CA . LEU A 1 193 ? 30.409 -1.530 26.101 1.00 10.63 193 LEU A CA 1
ATOM 1528 C C . LEU A 1 193 ? 31.312 -2.000 27.237 1.00 10.54 193 LEU A C 1
ATOM 1529 O O . LEU A 1 193 ? 31.228 -1.489 28.359 1.00 11.51 193 LEU A O 1
ATOM 1534 N N . SER A 1 194 ? 32.169 -2.972 26.944 1.00 8.61 194 SER A N 1
ATOM 1535 C CA . SER A 1 194 ? 33.165 -3.427 27.910 1.00 8.62 194 SER A CA 1
ATOM 1536 C C . SER A 1 194 ? 34.521 -2.759 27.683 1.00 7.57 194 SER A C 1
ATOM 1537 O O . SER A 1 194 ? 35.366 -2.741 28.581 1.00 8.44 194 SER A O 1
ATOM 1540 N N . LEU A 1 195 ? 34.720 -2.213 26.485 1.00 7.69 195 LEU A N 1
ATOM 1541 C CA . LEU A 1 195 ? 35.955 -1.511 26.146 1.00 7.02 195 LEU A CA 1
ATOM 1542 C C . LEU A 1 195 ? 35.699 -0.270 25.299 1.00 6.70 195 LEU A C 1
ATOM 1543 O O . LEU A 1 195 ? 35.025 -0.335 24.269 1.00 7.18 195 LEU A O 1
ATOM 1548 N N . VAL A 1 196 ? 36.233 0.859 25.757 1.00 6.35 196 VAL A N 1
ATOM 1549 C CA . VAL A 1 196 ? 36.320 2.070 24.947 1.00 6.74 196 VAL A CA 1
ATOM 1550 C C . VAL A 1 196 ? 37.800 2.409 24.794 1.00 7.09 196 VAL A C 1
ATOM 1551 O O . VAL A 1 196 ? 38.504 2.646 25.781 1.00 7.42 196 VAL A O 1
ATOM 1555 N N . TYR A 1 197 ? 38.260 2.411 23.548 1.00 6.95 197 TYR A N 1
ATOM 1556 C CA . TYR A 1 197 ? 39.666 2.592 23.228 1.00 7.22 197 TYR A CA 1
ATOM 1557 C C . TYR A 1 197 ? 39.802 3.781 22.288 1.00 8.20 197 TYR A C 1
ATOM 1558 O O . TYR A 1 197 ? 39.126 3.849 21.260 1.00 8.98 197 TYR A O 1
ATOM 1567 N N . ASP A 1 198 ? 40.667 4.721 22.649 1.00 8.52 198 ASP A N 1
ATOM 1568 C CA . ASP A 1 198 ? 40.911 5.895 21.823 1.00 9.73 198 ASP A CA 1
ATOM 1569 C C . ASP A 1 198 ? 42.402 5.988 21.535 1.00 10.98 198 ASP A C 1
ATOM 1570 O O . ASP A 1 198 ? 43.217 5.965 22.458 1.00 13.39 198 ASP A O 1
ATOM 1575 N N . VAL A 1 199 ? 42.759 6.081 20.256 1.00 9.64 199 VAL A N 1
ATOM 1576 C CA . VAL A 1 199 ? 44.168 6.184 19.865 1.00 11.05 199 VAL A CA 1
ATOM 1577 C C . VAL A 1 199 ? 44.754 7.550 20.221 1.00 12.36 199 VAL A C 1
ATOM 1578 O O . VAL A 1 199 ? 45.978 7.717 20.251 1.00 12.53 199 VAL A O 1
ATOM 1582 N N . ILE A 1 200 ? 43.878 8.521 20.480 1.00 12.59 200 ILE A N 1
ATOM 1583 C CA . ILE A 1 200 ? 44.303 9.855 20.890 1.00 14.48 200 ILE A CA 1
ATOM 1584 C C . ILE A 1 200 ? 44.920 9.793 22.284 1.00 15.32 200 ILE A C 1
ATOM 1585 O O . ILE A 1 200 ? 44.367 9.188 23.208 1.00 14.63 200 ILE A O 1
ATOM 1590 N N . TYR A 1 201 ? 46.083 10.424 22.396 1.00 18.62 201 TYR A N 1
ATOM 1591 C CA . TYR A 1 201 ? 46.961 10.326 23.550 1.00 21.77 201 TYR A CA 1
ATOM 1592 C C . TYR A 1 201 ? 46.348 10.869 24.849 1.00 21.44 201 TYR A C 1
ATOM 1593 O O . TYR A 1 201 ? 46.579 10.320 25.928 1.00 22.45 201 TYR A O 1
ATOM 1602 N N . PHE A 1 202 ? 45.565 11.940 24.728 1.00 21.44 202 PHE A N 1
ATOM 1603 C CA . PHE A 1 202 ? 45.000 12.652 25.879 1.00 21.97 202 PHE A CA 1
ATOM 1604 C C . PHE A 1 202 ? 43.487 12.443 25.988 1.00 20.94 202 PHE A C 1
ATOM 1605 O O . PHE A 1 202 ? 42.867 11.886 25.078 1.00 21.78 202 PHE A O 1
ATOM 1613 N N . ASP A 1 203 ? 42.907 12.887 27.106 1.00 19.94 203 ASP A N 1
ATOM 1614 C CA . ASP A 1 203 ? 41.466 12.776 27.341 1.00 19.95 203 ASP A CA 1
ATOM 1615 C C . ASP A 1 203 ? 40.656 13.406 26.217 1.00 18.98 203 ASP A C 1
ATOM 1616 O O . ASP A 1 203 ? 40.883 14.559 25.834 1.00 20.66 203 ASP A O 1
ATOM 1621 N N . THR A 1 204 ? 39.726 12.624 25.684 1.00 16.01 204 THR A N 1
ATOM 1622 C CA . THR A 1 204 ? 38.785 13.090 24.678 1.00 13.89 204 THR A CA 1
ATOM 1623 C C . THR A 1 204 ? 37.385 13.035 25.276 1.00 12.51 204 THR A C 1
ATOM 1624 O O . THR A 1 204 ? 37.177 12.357 26.287 1.00 12.44 204 THR A O 1
ATOM 1628 N N . PRO A 1 205 ? 36.417 13.749 24.666 1.00 12.06 205 PRO A N 1
ATOM 1629 C CA . PRO A 1 205 ? 35.031 13.624 25.114 1.00 11.86 205 PRO A CA 1
ATOM 1630 C C . PRO A 1 205 ? 34.547 12.169 25.188 1.00 12.83 205 PRO A C 1
ATOM 1631 O O . PRO A 1 205 ? 33.805 11.823 26.109 1.00 12.00 205 PRO A O 1
ATOM 1635 N N . LEU A 1 206 ? 34.970 11.337 24.234 1.00 11.71 206 LEU A N 1
ATOM 1636 C CA . LEU A 1 206 ? 34.624 9.913 24.227 1.00 10.89 206 LEU A CA 1
ATOM 1637 C C . LEU A 1 206 ? 35.112 9.194 25.488 1.00 10.11 206 LEU A C 1
ATOM 1638 O O . LEU A 1 206 ? 34.351 8.461 26.125 1.00 10.19 206 LEU A O 1
ATOM 1643 N N . VAL A 1 207 ? 36.380 9.414 25.835 1.00 11.06 207 VAL A N 1
ATOM 1644 C CA . VAL A 1 207 ? 36.995 8.813 27.020 1.00 11.46 207 VAL A CA 1
ATOM 1645 C C . VAL A 1 207 ? 36.305 9.291 28.301 1.00 11.84 207 VAL A C 1
ATOM 1646 O O . VAL A 1 207 ? 35.986 8.484 29.179 1.00 11.43 207 VAL A O 1
ATOM 1650 N N . VAL A 1 208 ? 36.073 10.600 28.386 1.00 12.37 208 VAL A N 1
ATOM 1651 C CA . VAL A 1 208 ? 35.406 11.212 29.536 1.00 13.92 208 VAL A CA 1
ATOM 1652 C C . VAL A 1 208 ? 33.979 10.676 29.709 1.00 13.15 208 VAL A C 1
ATOM 1653 O O . VAL A 1 208 ? 33.555 10.387 30.831 1.00 13.19 208 VAL A O 1
ATOM 1657 N N . LYS A 1 209 ? 33.257 10.537 28.598 1.00 13.00 209 LYS A N 1
ATOM 1658 C CA . LYS A 1 209 ? 31.900 9.988 28.611 1.00 13.49 209 LYS A CA 1
ATOM 1659 C C . LYS A 1 209 ? 31.896 8.536 29.083 1.00 13.64 209 LYS A C 1
ATOM 1660 O O . LYS A 1 209 ? 31.054 8.148 29.897 1.00 13.92 209 LYS A O 1
ATOM 1666 N N . ALA A 1 210 ? 32.836 7.746 28.567 1.00 11.05 210 ALA A N 1
ATOM 1667 C CA . ALA A 1 210 ? 32.970 6.339 28.939 1.00 12.14 210 ALA A CA 1
ATOM 1668 C C . ALA A 1 210 ? 33.189 6.170 30.441 1.00 12.15 210 ALA A C 1
ATOM 1669 O O . ALA A 1 210 ? 32.656 5.241 31.052 1.00 11.39 210 ALA A O 1
ATOM 1671 N N . ARG A 1 211 ? 33.983 7.069 31.025 1.00 11.69 211 ARG A N 1
ATOM 1672 C CA . ARG A 1 211 ? 34.232 7.073 32.467 1.00 13.80 211 ARG A CA 1
ATOM 1673 C C . ARG A 1 211 ? 32.972 7.389 33.259 1.00 14.06 211 ARG A C 1
ATOM 1674 O O . ARG A 1 211 ? 32.698 6.743 34.273 1.00 14.33 211 ARG A O 1
ATOM 1682 N N . LYS A 1 212 ? 32.216 8.381 32.792 1.00 14.67 212 LYS A N 1
ATOM 1683 C CA . LYS A 1 212 ? 30.942 8.746 33.409 1.00 16.63 212 LYS A CA 1
ATOM 1684 C C . LYS A 1 212 ? 29.967 7.568 33.444 1.00 15.17 212 LYS A C 1
ATOM 1685 O O . LYS A 1 212 ? 29.174 7.444 34.380 1.00 13.97 212 LYS A O 1
ATOM 1691 N N . LEU A 1 213 ? 30.040 6.709 32.429 1.00 11.38 213 LEU A N 1
ATOM 1692 C CA . LEU A 1 213 ? 29.103 5.593 32.283 1.00 10.60 213 LEU A CA 1
ATOM 1693 C C . LEU A 1 213 ? 29.599 4.282 32.903 1.00 9.99 213 LEU A C 1
ATOM 1694 O O . LEU A 1 213 ? 28.856 3.298 32.966 1.00 13.33 213 LEU A O 1
ATOM 1699 N N . GLY A 1 214 ? 30.850 4.275 33.358 1.00 8.58 214 GLY A N 1
ATOM 1700 C CA . GLY A 1 214 ? 31.416 3.127 34.062 1.00 9.32 214 GLY A CA 1
ATOM 1701 C C . GLY A 1 214 ? 31.821 1.959 33.182 1.00 9.12 214 GLY A C 1
ATOM 1702 O O . GLY A 1 214 ? 31.736 0.802 33.607 1.00 9.55 214 GLY A O 1
ATOM 1703 N N . VAL A 1 215 ? 32.254 2.259 31.958 1.00 8.42 215 VAL A N 1
ATOM 1704 C CA . VAL A 1 215 ? 32.764 1.241 31.038 1.00 8.61 215 VAL A CA 1
ATOM 1705 C C . VAL A 1 215 ? 33.976 0.556 31.676 1.00 7.17 215 VAL A C 1
ATOM 1706 O O . VAL A 1 215 ? 34.880 1.230 32.175 1.00 8.54 215 VAL A O 1
ATOM 1710 N N . LYS A 1 216 ? 33.974 -0.778 31.668 1.00 7.53 216 LYS A N 1
ATOM 1711 C CA . LYS A 1 216 ? 34.994 -1.583 32.348 1.00 8.43 216 LYS A CA 1
ATOM 1712 C C . LYS A 1 216 ? 36.423 -1.141 32.030 1.00 8.36 216 LYS A C 1
ATOM 1713 O O . LYS A 1 216 ? 37.173 -0.755 32.932 1.00 7.61 216 LYS A O 1
ATOM 1719 N N . HIS A 1 217 ? 36.793 -1.199 30.753 1.00 7.81 2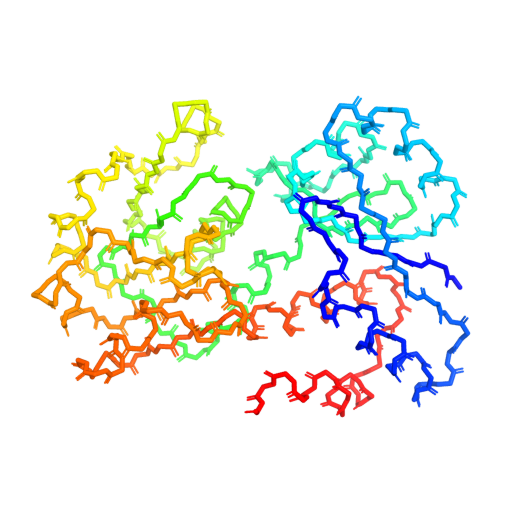17 HIS A N 1
ATOM 1720 C CA . HIS A 1 217 ? 38.113 -0.760 30.318 1.00 8.68 217 HIS A CA 1
ATOM 1721 C C . HIS A 1 217 ? 38.022 0.462 29.424 1.00 8.27 217 HIS A C 1
ATOM 1722 O O . HIS A 1 217 ? 37.349 0.448 28.390 1.00 8.02 217 HIS A O 1
ATOM 1729 N N . ILE A 1 218 ? 38.702 1.524 29.842 1.00 8.01 218 ILE A N 1
ATOM 1730 C CA . ILE A 1 218 ? 38.788 2.751 29.065 1.00 8.21 218 ILE A CA 1
ATOM 1731 C C . ILE A 1 218 ? 40.262 3.065 28.854 1.00 8.67 218 ILE A C 1
ATOM 1732 O O . ILE A 1 218 ? 40.965 3.474 29.786 1.00 11.35 218 ILE A O 1
ATOM 1737 N N . ILE A 1 219 ? 40.724 2.854 27.626 1.00 8.29 219 ILE A N 1
ATOM 1738 C CA . ILE A 1 219 ? 42.142 2.958 27.310 1.00 9.47 219 ILE A CA 1
ATOM 1739 C C . ILE A 1 219 ? 42.387 4.081 26.303 1.00 10.10 219 ILE A C 1
ATOM 1740 O O . ILE A 1 219 ? 41.854 4.057 25.192 1.00 9.42 219 ILE A O 1
ATOM 1745 N N . LYS A 1 220 ? 43.183 5.069 26.711 1.00 10.89 220 LYS A N 1
ATOM 1746 C CA . LYS A 1 220 ? 43.603 6.150 25.818 1.00 11.68 220 LYS A CA 1
ATOM 1747 C C . LYS A 1 220 ? 44.838 5.726 25.029 1.00 10.77 220 LYS A C 1
ATOM 1748 O O . LYS A 1 220 ? 45.355 4.622 25.213 1.00 10.63 220 LYS A O 1
ATOM 1754 N N . GLY A 1 221 ? 45.317 6.616 24.165 1.00 11.03 221 GLY A N 1
ATOM 1755 C CA . GLY A 1 221 ? 46.413 6.299 23.253 1.00 10.31 221 GLY A CA 1
ATOM 1756 C C . GLY A 1 221 ? 47.807 6.244 23.852 1.00 10.06 221 GLY A C 1
ATOM 1757 O O . GLY A 1 221 ? 48.774 5.982 23.133 1.00 9.98 221 GLY A O 1
ATOM 1758 N N . ASN A 1 222 ? 47.919 6.485 25.158 1.00 11.73 222 ASN A N 1
ATOM 1759 C CA . ASN A 1 222 ? 49.226 6.527 25.817 1.00 10.65 222 ASN A CA 1
ATOM 1760 C C . ASN A 1 222 ? 49.957 5.181 25.869 1.00 9.44 222 ASN A C 1
ATOM 1761 O O . ASN A 1 222 ? 51.180 5.140 25.704 1.00 10.10 222 ASN A O 1
ATOM 1766 N N . LEU A 1 223 ? 49.220 4.093 26.100 1.00 10.30 223 LEU A N 1
ATOM 1767 C CA . LEU A 1 223 ? 49.813 2.749 26.101 1.00 10.32 223 LEU A CA 1
ATOM 1768 C C . LEU A 1 223 ? 50.280 2.338 24.707 1.00 8.63 223 LEU A C 1
ATOM 1769 O O . LEU A 1 223 ? 51.377 1.795 24.551 1.00 9.10 223 LEU A O 1
ATOM 1774 N N . MET A 1 224 ? 49.441 2.598 23.705 1.00 8.31 224 MET A N 1
ATOM 1775 C CA . MET A 1 224 ? 49.779 2.353 22.304 1.00 9.24 224 MET A CA 1
ATOM 1776 C C . MET A 1 224 ? 51.044 3.116 21.914 1.00 8.39 224 MET A C 1
ATOM 1777 O O . MET A 1 224 ? 51.933 2.557 21.268 1.00 8.31 224 MET A O 1
ATOM 1782 N N . PHE A 1 225 ? 51.117 4.384 22.317 1.00 7.39 225 PHE A N 1
ATOM 1783 C CA . PHE A 1 225 ? 52.290 5.217 22.060 1.00 8.09 225 PHE A CA 1
ATOM 1784 C C . PHE A 1 225 ? 53.545 4.643 22.715 1.00 8.35 225 PHE A C 1
ATOM 1785 O O . PHE A 1 225 ? 54.602 4.569 22.086 1.00 7.95 225 PHE A O 1
ATOM 1793 N N . TYR A 1 226 ? 53.413 4.256 23.983 1.00 7.85 226 TYR A N 1
ATOM 1794 C CA . TYR A 1 226 ? 54.495 3.663 24.766 1.00 7.69 226 TYR A CA 1
ATOM 1795 C C . TYR A 1 226 ? 55.077 2.438 24.068 1.00 8.50 226 TYR A C 1
ATOM 1796 O O . TYR A 1 226 ? 56.294 2.339 23.894 1.00 8.47 226 TYR A O 1
ATOM 1805 N N . TYR A 1 227 ? 54.208 1.520 23.655 1.00 8.40 227 TYR A N 1
ATOM 1806 C CA . TYR A 1 227 ? 54.662 0.259 23.078 1.00 8.38 227 TYR A CA 1
ATOM 1807 C C . TYR A 1 227 ? 55.134 0.359 21.627 1.00 8.06 227 TYR A C 1
ATOM 1808 O O . TYR A 1 227 ? 56.010 -0.408 21.218 1.00 8.37 227 TYR A O 1
ATOM 1817 N N . GLN A 1 228 ? 54.572 1.287 20.852 1.00 8.48 228 GLN A N 1
ATOM 1818 C CA . GLN A 1 228 ? 55.091 1.525 19.499 1.00 7.43 228 GLN A CA 1
ATOM 1819 C C . GLN A 1 228 ? 56.485 2.149 19.556 1.00 7.17 228 GLN A C 1
ATOM 1820 O O . GLN A 1 228 ? 57.347 1.816 18.743 1.00 7.52 228 GLN A O 1
ATOM 1826 N N . ALA A 1 229 ? 56.697 3.036 20.529 1.00 7.01 229 ALA A N 1
ATOM 1827 C CA . ALA A 1 229 ? 58.005 3.654 20.756 1.00 7.59 229 ALA A CA 1
ATOM 1828 C C . ALA A 1 229 ? 59.052 2.608 21.127 1.00 7.66 229 ALA A C 1
ATOM 1829 O O . ALA A 1 229 ? 60.186 2.664 20.649 1.00 7.96 229 ALA A O 1
ATOM 1831 N N . MET A 1 230 ? 58.658 1.663 21.980 1.00 7.69 230 MET A N 1
ATOM 1832 C CA . MET A 1 230 ? 59.507 0.537 22.359 1.00 9.42 230 MET A CA 1
ATOM 1833 C C . MET A 1 230 ? 59.936 -0.259 21.128 1.00 8.27 230 MET A C 1
ATOM 1834 O O . MET A 1 230 ? 61.120 -0.567 20.962 1.00 8.33 230 MET A O 1
ATOM 1839 N N . GLU A 1 231 ? 58.969 -0.579 20.269 1.00 7.84 231 GLU A N 1
ATOM 1840 C CA . GLU A 1 231 ? 59.230 -1.339 19.049 1.00 7.81 231 GLU A CA 1
ATOM 1841 C C . GLU A 1 231 ? 60.115 -0.561 18.070 1.00 8.01 231 GLU A C 1
ATOM 1842 O O . GLU A 1 231 ? 61.001 -1.145 17.441 1.00 8.07 231 GLU A O 1
ATOM 1848 N N . ASN A 1 232 ? 59.870 0.746 17.950 1.00 7.30 232 ASN A N 1
ATOM 1849 C CA . ASN A 1 232 ? 60.702 1.629 17.126 1.00 6.86 232 ASN A CA 1
ATOM 1850 C C . ASN A 1 232 ? 62.169 1.544 17.517 1.00 7.21 232 ASN A C 1
ATOM 1851 O O . ASN A 1 232 ? 63.043 1.388 16.661 1.00 7.57 232 ASN A O 1
ATOM 1856 N N . LEU A 1 233 ? 62.425 1.650 18.820 1.00 7.28 233 LEU A N 1
ATOM 1857 C CA . LEU A 1 233 ? 63.783 1.635 19.353 1.00 6.12 233 LEU A CA 1
ATOM 1858 C C . LEU A 1 233 ? 64.462 0.283 19.162 1.00 8.39 233 LEU A C 1
ATOM 1859 O O . LEU A 1 233 ? 65.679 0.223 18.957 1.00 8.27 233 LEU A O 1
ATOM 1864 N N . LYS A 1 234 ? 63.680 -0.794 19.225 1.00 8.93 234 LYS A N 1
ATOM 1865 C CA . LYS A 1 234 ? 64.195 -2.137 18.958 1.00 8.31 234 LYS A CA 1
ATOM 1866 C C . LYS A 1 234 ? 64.608 -2.284 17.492 1.00 8.92 234 LYS A C 1
ATOM 1867 O O . LYS A 1 234 ? 65.671 -2.836 17.194 1.00 10.94 234 LYS A O 1
ATOM 1873 N N . ILE A 1 235 ? 63.761 -1.784 16.591 1.00 8.09 235 ILE A N 1
ATOM 1874 C CA . ILE A 1 235 ? 64.054 -1.779 15.156 1.00 9.10 235 ILE A CA 1
ATOM 1875 C C . ILE A 1 235 ? 65.314 -0.960 14.856 1.00 9.24 235 ILE A C 1
ATOM 1876 O O . ILE A 1 235 ? 66.159 -1.377 14.059 1.00 10.90 235 ILE A O 1
ATOM 1881 N N . TRP A 1 236 ? 65.441 0.186 15.521 1.00 9.09 236 TRP A N 1
ATOM 1882 C CA . TRP A 1 236 ? 66.587 1.074 15.335 1.00 9.30 236 TRP A CA 1
ATOM 1883 C C . TRP A 1 236 ? 67.863 0.575 16.029 1.00 10.30 236 TRP A C 1
ATOM 1884 O O . TRP A 1 236 ? 68.938 1.159 15.859 1.00 11.17 236 TRP A O 1
ATOM 1895 N N . GLY A 1 237 ? 67.736 -0.505 16.802 1.00 9.35 237 GLY A N 1
ATOM 1896 C CA . GLY A 1 237 ? 68.868 -1.140 17.481 1.00 11.69 237 GLY A CA 1
ATOM 1897 C C . GLY A 1 237 ? 69.419 -0.335 18.643 1.00 10.94 237 GLY A C 1
ATOM 1898 O O . GLY A 1 237 ? 70.601 -0.442 18.978 1.00 14.24 237 GLY A O 1
ATOM 1899 N N . ILE A 1 238 ? 68.554 0.466 19.261 1.00 10.35 238 ILE A N 1
ATOM 1900 C CA . ILE A 1 238 ? 68.961 1.395 20.317 1.00 9.75 238 ILE A CA 1
ATOM 1901 C C . ILE A 1 238 ? 68.035 1.332 21.535 1.00 10.19 238 ILE A C 1
ATOM 1902 O O . ILE A 1 238 ? 67.794 2.342 22.205 1.00 10.54 238 ILE A O 1
ATOM 1907 N N . TYR A 1 239 ? 67.532 0.134 21.821 1.00 10.26 239 TYR A N 1
ATOM 1908 C CA . TYR A 1 239 ? 66.610 -0.071 22.931 1.00 10.18 239 TYR A CA 1
ATOM 1909 C C . TYR A 1 239 ? 67.331 -0.460 24.221 1.00 12.64 239 TYR A C 1
ATOM 1910 O O . TYR A 1 239 ? 68.046 -1.463 24.278 1.00 15.98 239 TYR A O 1
ATOM 1919 N N . ASP A 1 240 ? 67.128 0.362 25.249 1.00 12.96 240 ASP A N 1
ATOM 1920 C CA . ASP A 1 240 ? 67.642 0.131 26.592 1.00 15.07 240 ASP A CA 1
ATOM 1921 C C . ASP A 1 240 ? 66.416 0.044 27.492 1.00 14.14 240 ASP A C 1
ATOM 1922 O O . ASP A 1 240 ? 65.751 1.055 27.738 1.00 13.93 240 ASP A O 1
ATOM 1927 N N . GLU A 1 241 ? 66.111 -1.162 27.964 1.00 15.78 241 GLU A N 1
ATOM 1928 C CA . GLU A 1 241 ? 64.859 -1.430 28.681 1.00 17.22 241 GLU A CA 1
ATOM 1929 C C . GLU A 1 241 ? 64.661 -0.565 29.925 1.00 17.23 241 GLU A C 1
ATOM 1930 O O . GLU A 1 241 ? 63.580 -0.006 30.126 1.00 15.45 241 GLU A O 1
ATOM 1936 N N . GLU A 1 242 ? 65.700 -0.456 30.749 1.00 17.63 242 GLU A N 1
ATOM 1937 C CA . GLU A 1 242 ? 65.606 0.288 32.003 1.00 18.25 242 GLU A CA 1
ATOM 1938 C C . GLU A 1 242 ? 65.445 1.787 31.778 1.00 15.07 242 GLU A C 1
ATOM 1939 O O . GLU A 1 242 ? 64.625 2.430 32.438 1.00 15.22 242 GLU A O 1
ATOM 1945 N N . VAL A 1 243 ? 66.223 2.335 30.848 1.00 14.17 243 VAL A N 1
ATOM 1946 C CA . VAL A 1 243 ? 66.133 3.755 30.510 1.00 12.81 243 VAL A CA 1
ATOM 1947 C C . VAL A 1 243 ? 64.784 4.060 29.854 1.00 12.22 243 VAL A C 1
ATOM 1948 O O . VAL A 1 243 ? 64.182 5.104 30.125 1.00 13.20 243 VAL A O 1
ATOM 1952 N N . PHE A 1 244 ? 64.308 3.145 29.010 1.00 12.19 244 PHE A N 1
ATOM 1953 C CA . PHE A 1 244 ? 63.010 3.312 28.366 1.00 12.02 244 PHE A CA 1
ATOM 1954 C C . PHE A 1 244 ? 61.880 3.411 29.386 1.00 13.52 244 PHE A C 1
ATOM 1955 O O . PHE A 1 244 ? 61.040 4.308 29.298 1.00 12.14 244 PHE A O 1
ATOM 1963 N N . LYS A 1 245 ? 61.863 2.488 30.345 1.00 13.46 245 LYS A N 1
ATOM 1964 C CA . LYS A 1 245 ? 60.842 2.472 31.390 1.00 15.63 245 LYS A CA 1
ATOM 1965 C C . LYS A 1 245 ? 60.882 3.736 32.245 1.00 14.36 245 LYS A C 1
ATOM 1966 O O . LYS A 1 245 ? 59.833 4.259 32.637 1.00 16.30 245 LYS A O 1
ATOM 1972 N N . GLU A 1 246 ? 62.089 4.222 32.525 1.00 14.32 246 GLU A N 1
ATOM 1973 C CA . GLU A 1 246 ? 62.261 5.436 33.315 1.00 14.98 246 GLU A CA 1
ATOM 1974 C C . GLU A 1 246 ? 61.745 6.676 32.580 1.00 13.44 246 GLU A C 1
ATOM 1975 O O . GLU A 1 246 ? 61.000 7.473 33.155 1.00 17.33 246 GLU A O 1
ATOM 1981 N N . VAL A 1 247 ? 62.136 6.828 31.317 1.00 12.23 247 VAL A N 1
ATOM 1982 C CA . VAL A 1 247 ? 61.815 8.033 30.549 1.00 12.37 247 VAL A CA 1
ATOM 1983 C C . VAL A 1 247 ? 60.412 7.979 29.939 1.00 11.89 247 VAL A C 1
ATOM 1984 O O . VAL A 1 247 ? 59.602 8.878 30.166 1.00 12.19 247 VAL A O 1
ATOM 1988 N N . PHE A 1 248 ? 60.127 6.925 29.175 1.00 12.12 248 PHE A N 1
ATOM 1989 C CA . PHE A 1 248 ? 58.832 6.794 28.508 1.00 11.49 248 PHE A CA 1
ATOM 1990 C C . PHE A 1 248 ? 57.694 6.397 29.450 1.00 14.26 248 PHE A C 1
ATOM 1991 O O . PHE A 1 248 ? 56.524 6.574 29.113 1.00 13.22 248 PHE A O 1
ATOM 1999 N N . GLY A 1 249 ? 58.036 5.869 30.624 1.00 14.23 249 GLY A N 1
ATOM 2000 C CA . GLY A 1 249 ? 57.036 5.519 31.633 1.00 14.92 249 GLY A CA 1
ATOM 2001 C C . GLY A 1 249 ? 56.214 6.709 32.107 1.00 15.18 249 GLY A C 1
ATOM 2002 O O . GLY A 1 249 ? 55.141 6.532 32.692 1.00 16.07 249 GLY A O 1
ATOM 2003 N N . GLU A 1 250 ? 56.720 7.918 31.850 1.00 15.93 250 GLU A N 1
ATOM 2004 C CA . GLU A 1 250 ? 56.028 9.150 32.236 1.00 18.27 250 GLU A CA 1
ATOM 2005 C C . GLU A 1 250 ? 54.714 9.365 31.473 1.00 18.33 250 GLU A C 1
ATOM 2006 O O . GLU A 1 250 ? 53.820 10.059 31.967 1.00 19.18 250 GLU A O 1
ATOM 2012 N N . VAL A 1 251 ? 54.594 8.771 30.285 1.00 16.85 251 VAL A N 1
ATOM 2013 C CA . VAL A 1 251 ? 53.354 8.865 29.504 1.00 16.98 251 VAL A CA 1
ATOM 2014 C C . VAL A 1 251 ? 52.231 8.019 30.106 1.00 19.30 251 VAL A C 1
ATOM 2015 O O . VAL A 1 251 ? 51.063 8.186 29.751 1.00 18.53 251 VAL A O 1
ATOM 2019 N N . LEU A 1 252 ? 52.590 7.123 31.022 1.00 20.18 252 LEU A N 1
ATOM 2020 C CA . LEU A 1 252 ? 51.636 6.174 31.582 1.00 22.59 252 LEU A CA 1
ATOM 2021 C C . LEU A 1 252 ? 50.968 6.656 32.864 1.00 27.30 252 LEU A C 1
ATOM 2022 O O . LEU A 1 252 ? 50.001 6.046 33.332 1.00 29.66 252 LEU A O 1
ATOM 2027 N N . LYS A 1 253 ? 51.475 7.745 33.433 1.00 29.98 253 LYS A N 1
ATOM 2028 C CA . LYS A 1 253 ? 50.886 8.281 34.657 1.00 37.25 253 LYS A CA 1
ATOM 2029 C C . LYS A 1 253 ? 50.372 9.702 34.468 1.00 39.49 253 LYS A C 1
ATOM 2030 O O . LYS A 1 253 ? 49.189 9.979 34.695 1.00 42.91 253 LYS A O 1
#

Radius of gyration: 17.87 Å; Cα contacts (8 Å, |Δi|>4): 499; chains: 1; bounding box: 52×34×38 Å

CATH classification: 3.40.50.10860 (+1 more: 3.40.50.720)

Sequence (253 aa):
MKFCIIGYPVRHSISPRLYNEYFKRAGMNHSYGMEEIPPESFDTEIRRILEEYDGFNATIPHKERVMRYVEPSEDAQRIKAVNCVFRGKGYNTDWVGVVKSLEGVEVKEPVVVVGAGGAARAVIYALLQMGVKDIWVVNRTIERAKALDFPVKIFSLDQLDEVVKKAKSLFNTTSVGMKGEELPVSDDSLKNLSLVYDVIYFDTPLVVKARKLGVKHIIKGNLMFYYQAMENLKIWGIYDEEVFKEVFGEVLK

B-factor: mean 14.23, std 7.29, range [4.82, 54.87]

Foldseek 3Di:
DEEEEEEAPPPPPPPQVLVVLLCVLVVHPYHYYYDYDDPVCCVPVVVVVLVPGQKYFYDPPCFLVCCVQAAEDPVCVQLSGFGIGGNRYTYDLLLVLLLQLQPPHDAFDDEEEEAQHSNSSSVLSNCVVVVHDAYEYEYDDPVSVVVDPDPYHYHYQVCVQVVLLVTQEYEYRDCQFVVQHDRPHDLNSLLRHQYYEYLALDDGPSLVSNVVSPRNYYYYNLSSVLRSVQVNCVVVVNHDPVSSCVRSVVSVD